Protein AF-A0A956I013-F1 (afdb_monomer)

Sequence (352 aa):
ARDSVGGVMRSTVLMLGVLAGVVLVARPAVGQPAKTTDMRPRVDPPASEPLDVPRLDGPLRMHGAKLTQDELLKSVRAAIVTGLRPVGNTSVVFAAELRGSVNAAFRPRQKLKPLGYRAEIAAYRIARLLELDNVPPVVSRMVPVAAVREKIIPEFQAAAEEYVRALIPERVGEQDMVPVAAIYWIPDMRDPGLDASRRVERWTRHLQQSGRVRESELSWHRDIANVLVFDYLIGNPDRWSGSNLQGSHDGMRLYIRDHDLGFPEQDRVDRTRVLLETLMRTQKFSRRTVARLRDMTRASVAAEVAKDPRSREEAILSPAQLDGVMARRDTILSYVDSLVDEYGAERVLVFE

pLDDT: mean 85.51, std 22.19, range [24.33, 98.75]

Nearest PDB structures (foldseek):
  4kqa-assembly1_A  TM=6.885E-01  e=2.416E-12  Caenorhabditis elegans
  4kqa-assembly4_D  TM=6.599E-01  e=1.547E-12  Caenorhabditis elegans
  5wrs-assembly1_A  TM=7.106E-01  e=2.607E-11  Homo sapiens
  5wrr-assembly1_B  TM=6.780E-01  e=2.607E-11  Homo sapiens
  5xoo-assembly1_A  TM=7.047E-01  e=6.217E-10  Hydra vulgaris

Radius of gyration: 23.75 Å; Cα contacts (8 Å, |Δi|>4): 523; chains: 1; bounding box: 53×64×90 Å

Secondary structure (DSSP, 8-state):
---------------PPPP----PPP-PPPPPPP--------PPPP-PPP---PPPSS--B-TT-SSBHHHHHHHHHHSPEEEEEE--SSS--EEEEESSS--EEEEE-BSSSTTHHHHHHHHHHHHHHTT-SSS--EEEEEEEHHHHHHHB-GGGGGGHHHHHHHB--EEETTEEEEEEEEEE--TT-B---TTSHHHHHHHHHHHSTTS---GGGHHHHHHHHHHHHHHHHHT---TTSTT-EEE-TTSS-EEE---TT---SS--HHHHHHHHHHHTT----BHHHHHHHHH--HHHHHHHHTTSGGGGTS-SS-HHHHHHHHHHHHHHHHHHHHHHHHH-HHHH--B-

Foldseek 3Di:
DDDDDDDDDDDDDDDDDDDDDDDDDDDDDDDDDDDDPPPDPDDDPPQDDFLPDDDDPDAQAAPPDPDGLVVLQVQLADFDFQAWEADDDPAGWTFTDTPDDWTWIKHWCFDVQNLLQLQLLLLQLVCVLLSNNQEFRKFKYKAFLVCQQVRYDPVCNVCSVVSSVGHDFDDDPNTTIIIIITTTDDPQWDQPVCLPPVNLVVLLQCQDLNHPDDPQCQQVSQQLLVLLLSCLLQLPQDCSDDSQWIADNVRRHIHRGRRSRTQDLDDDPVSNVSSVVSNNSGQAYASSSLSSLSVDDLVSSQVSSCVHPCCVPDNSHDPSSSVSSNVSSSVSNVSNVVSCVVPNPCSRNVHD

Structure (mmCIF, N/CA/C/O backbone):
data_AF-A0A956I013-F1
#
_entry.id   AF-A0A956I013-F1
#
loop_
_atom_site.group_PDB
_atom_site.id
_atom_site.type_symbol
_atom_site.label_atom_id
_atom_site.label_alt_id
_atom_site.label_comp_id
_atom_site.label_asym_id
_atom_site.label_entity_id
_atom_site.label_seq_id
_atom_site.pdbx_PDB_ins_code
_atom_site.Cartn_x
_atom_site.Cartn_y
_atom_site.Cartn_z
_atom_site.occupancy
_atom_site.B_iso_or_equiv
_atom_site.auth_seq_id
_atom_site.auth_comp_id
_atom_site.auth_asym_id
_atom_site.auth_atom_id
_atom_site.pdbx_PDB_model_num
ATOM 1 N N . ALA A 1 1 ? -2.505 28.902 -58.300 1.00 37.22 1 ALA A N 1
ATOM 2 C CA . ALA A 1 1 ? -1.425 29.672 -57.657 1.00 37.22 1 ALA A CA 1
ATOM 3 C C . ALA A 1 1 ? -1.992 30.353 -56.419 1.00 37.22 1 ALA A C 1
ATOM 5 O O . ALA A 1 1 ? -2.982 31.057 -56.570 1.00 37.22 1 ALA A O 1
ATOM 6 N N . ARG A 1 2 ? -1.337 30.130 -55.267 1.00 34.50 2 ARG A N 1
ATOM 7 C CA . ARG A 1 2 ? -1.514 30.751 -53.936 1.00 34.50 2 ARG A CA 1
ATOM 8 C C . ARG A 1 2 ? -2.771 30.319 -53.167 1.00 34.50 2 ARG A C 1
ATOM 10 O O . ARG A 1 2 ? -3.872 30.709 -53.523 1.00 34.50 2 ARG A O 1
ATOM 17 N N . ASP A 1 3 ? -2.684 29.326 -52.283 1.00 32.91 3 ASP A N 1
ATOM 18 C CA . ASP A 1 3 ? -2.010 29.243 -50.961 1.00 32.91 3 ASP A CA 1
ATOM 19 C C . ASP A 1 3 ? -2.864 29.834 -49.831 1.00 32.91 3 ASP A C 1
ATOM 21 O O . ASP A 1 3 ? -2.898 31.043 -49.617 1.00 32.91 3 ASP A O 1
ATOM 25 N N . SER A 1 4 ? -3.504 28.945 -49.067 1.00 29.17 4 SER A N 1
ATOM 26 C CA . SER A 1 4 ? -4.040 29.208 -47.731 1.00 29.17 4 SER A CA 1
ATOM 27 C C . SER A 1 4 ? -3.357 28.266 -46.734 1.00 29.17 4 SER A C 1
ATOM 29 O O . SER A 1 4 ? -3.682 27.088 -46.605 1.00 29.17 4 SER A O 1
ATOM 31 N N . VAL A 1 5 ? -2.355 28.800 -46.036 1.00 34.06 5 VAL A N 1
ATOM 32 C CA . VAL A 1 5 ? -1.658 28.137 -44.929 1.00 34.06 5 VAL A CA 1
ATOM 33 C C . VAL A 1 5 ? -2.444 28.407 -43.646 1.00 34.06 5 VAL A C 1
ATOM 35 O O . VAL A 1 5 ? -2.450 29.525 -43.137 1.00 34.06 5 VAL A O 1
ATOM 38 N N . GLY A 1 6 ? -3.120 27.381 -43.127 1.00 28.64 6 GLY A N 1
ATOM 39 C CA . GLY A 1 6 ? -3.727 27.381 -41.797 1.00 28.64 6 GLY A CA 1
ATOM 40 C C . GLY A 1 6 ? -2.734 26.866 -40.757 1.00 28.64 6 GLY A C 1
ATOM 41 O O . GLY A 1 6 ? -2.564 25.660 -40.604 1.00 28.64 6 GLY A O 1
ATOM 42 N N . GLY A 1 7 ? -2.063 27.779 -40.053 1.00 26.66 7 GLY A N 1
ATOM 43 C CA . GLY A 1 7 ? -1.232 27.462 -38.892 1.00 26.66 7 GLY A CA 1
ATOM 44 C C . GLY A 1 7 ? -2.075 27.396 -37.619 1.00 26.66 7 GLY A C 1
ATOM 45 O O . GLY A 1 7 ? -2.636 28.403 -37.196 1.00 26.66 7 GLY A O 1
ATOM 46 N N . VAL A 1 8 ? -2.150 26.219 -36.994 1.00 32.66 8 VAL A N 1
ATOM 47 C CA . VAL A 1 8 ? -2.740 26.038 -35.659 1.00 32.66 8 VAL A CA 1
ATOM 48 C C . VAL A 1 8 ? -1.654 26.279 -34.610 1.00 32.66 8 VAL A C 1
ATOM 50 O O . VAL A 1 8 ? -0.679 25.536 -34.504 1.00 32.66 8 VAL A O 1
ATOM 53 N N . MET A 1 9 ? -1.833 27.361 -33.857 1.00 27.56 9 MET A N 1
ATOM 54 C CA . MET A 1 9 ? -0.998 27.793 -32.739 1.00 27.56 9 MET A CA 1
ATOM 55 C C . MET A 1 9 ? -1.134 26.813 -31.560 1.00 27.56 9 MET A C 1
ATOM 57 O O . MET A 1 9 ? -2.234 26.547 -31.081 1.00 27.56 9 MET A O 1
ATOM 61 N N . ARG A 1 10 ? -0.001 26.295 -31.071 1.00 28.70 10 ARG A N 1
ATOM 62 C CA . ARG A 1 10 ? 0.115 25.611 -29.776 1.00 28.70 10 ARG A CA 1
ATOM 63 C C . ARG A 1 10 ? 0.165 26.668 -28.668 1.00 28.70 10 ARG A C 1
ATOM 65 O O . ARG A 1 10 ? 1.109 27.452 -28.626 1.00 28.70 10 ARG A O 1
ATOM 72 N N . SER A 1 11 ? -0.817 26.681 -27.767 1.00 26.95 11 SER A N 1
ATOM 73 C CA . SER A 1 11 ? -0.772 27.497 -26.548 1.00 26.95 11 SER A CA 1
ATOM 74 C C . SER A 1 11 ? 0.019 26.786 -25.453 1.00 26.95 11 SER A C 1
ATOM 76 O O . SER A 1 11 ? -0.464 25.857 -24.813 1.00 26.95 11 SER A O 1
ATOM 78 N N . THR A 1 12 ? 1.239 27.265 -25.234 1.00 26.84 12 THR A N 1
ATOM 79 C CA . THR A 1 12 ? 2.044 27.032 -24.032 1.00 26.84 12 THR A CA 1
ATOM 80 C C . THR A 1 12 ? 1.643 28.082 -22.995 1.00 26.84 12 THR A C 1
ATOM 82 O O . THR A 1 12 ? 1.860 29.271 -23.220 1.00 26.84 12 THR A O 1
ATOM 85 N N . VAL A 1 13 ? 1.050 27.678 -21.870 1.00 26.61 13 VAL A N 1
ATOM 86 C CA . VAL A 1 13 ? 0.795 28.581 -20.735 1.00 26.61 13 VAL A CA 1
ATOM 87 C C . VAL A 1 13 ? 1.991 28.508 -19.789 1.00 26.61 13 VAL A C 1
ATOM 89 O O . VAL A 1 13 ? 2.194 27.516 -19.094 1.00 26.61 13 VAL A O 1
ATOM 92 N N . LEU A 1 14 ? 2.794 29.571 -19.801 1.00 25.67 14 LEU A N 1
ATOM 93 C CA . LEU A 1 14 ? 3.866 29.851 -18.849 1.00 25.67 14 LEU A CA 1
ATOM 94 C C . LEU A 1 14 ? 3.265 30.726 -17.734 1.00 25.67 14 LEU A C 1
ATOM 96 O O . LEU A 1 14 ? 2.855 31.853 -18.006 1.00 25.67 14 LEU A O 1
ATOM 100 N N . MET A 1 15 ? 3.184 30.238 -16.494 1.00 25.11 15 MET A N 1
ATOM 101 C CA . MET A 1 15 ? 2.833 31.086 -15.346 1.00 25.11 15 MET A CA 1
ATOM 102 C C . MET A 1 15 ? 4.110 31.661 -14.722 1.00 25.11 15 MET A C 1
ATOM 104 O O . MET A 1 15 ? 4.897 30.936 -14.117 1.00 25.11 15 MET A O 1
ATOM 108 N N . LEU A 1 16 ? 4.304 32.974 -14.885 1.00 26.53 16 LEU A N 1
ATOM 109 C CA . LEU A 1 16 ? 5.273 33.780 -14.141 1.00 26.53 16 LEU A CA 1
ATOM 110 C C . LEU A 1 16 ? 4.784 33.982 -12.697 1.00 26.53 16 LEU A C 1
ATOM 112 O O . LEU A 1 16 ? 3.688 34.493 -12.478 1.00 26.53 16 LEU A O 1
ATOM 116 N N . GLY A 1 17 ? 5.628 33.640 -11.722 1.00 25.06 17 GLY A N 1
ATOM 117 C CA . GLY A 1 17 ? 5.461 34.022 -10.320 1.00 25.06 17 GLY A CA 1
ATOM 118 C C . GLY A 1 17 ? 6.057 35.405 -10.050 1.00 25.06 17 GLY A C 1
ATOM 119 O O . GLY A 1 17 ? 7.227 35.650 -10.340 1.00 25.06 17 GLY A O 1
ATOM 120 N N . VAL A 1 18 ? 5.248 36.301 -9.482 1.00 28.28 18 VAL A N 1
ATOM 121 C CA . VAL A 1 18 ? 5.657 37.622 -8.986 1.00 28.28 18 VAL A CA 1
ATOM 122 C C . VAL A 1 18 ? 6.169 37.484 -7.549 1.00 28.28 18 VAL A C 1
ATOM 124 O O . VAL A 1 18 ? 5.453 37.024 -6.663 1.00 28.28 18 VAL A O 1
ATOM 127 N N . LEU A 1 19 ? 7.419 37.899 -7.335 1.00 26.11 19 LEU A N 1
ATOM 128 C CA . LEU A 1 19 ? 8.054 38.110 -6.034 1.00 26.11 19 LEU A CA 1
ATOM 129 C C . LEU A 1 19 ? 7.573 39.441 -5.437 1.00 26.11 19 LEU A C 1
ATOM 131 O O . LEU A 1 19 ? 7.805 40.495 -6.024 1.00 26.11 19 LEU A O 1
ATOM 135 N N . ALA A 1 20 ? 6.976 39.402 -4.246 1.00 28.12 20 ALA A N 1
ATOM 136 C CA . ALA A 1 20 ? 6.798 40.575 -3.393 1.00 28.12 20 ALA A CA 1
ATOM 137 C C . ALA A 1 20 ? 7.447 40.292 -2.033 1.00 28.12 20 ALA A C 1
ATOM 139 O O . ALA A 1 20 ? 7.046 39.381 -1.309 1.00 28.12 20 ALA A O 1
ATOM 140 N N . GLY A 1 21 ? 8.507 41.045 -1.741 1.00 24.33 21 GLY A N 1
ATOM 141 C CA . GLY A 1 21 ? 9.284 40.946 -0.515 1.00 24.33 21 GLY A CA 1
ATOM 142 C C . GLY A 1 21 ? 8.569 41.574 0.677 1.00 24.33 21 GLY A C 1
ATOM 143 O O . GLY A 1 21 ? 7.990 42.653 0.577 1.00 24.33 21 GLY A O 1
ATOM 144 N N . VAL A 1 22 ? 8.678 40.911 1.826 1.00 27.52 22 VAL A N 1
ATOM 145 C CA . VAL A 1 22 ? 8.409 41.497 3.138 1.00 27.52 22 VAL A CA 1
ATOM 146 C C . VAL A 1 22 ? 9.720 41.470 3.912 1.00 27.52 22 VAL A C 1
ATOM 148 O O . VAL A 1 22 ? 10.271 40.410 4.205 1.00 27.52 22 VAL A O 1
ATOM 151 N N . VAL A 1 23 ? 10.235 42.662 4.202 1.00 27.44 23 VAL A N 1
ATOM 152 C CA . VAL A 1 23 ? 11.381 42.896 5.082 1.00 27.44 23 VAL A CA 1
ATOM 153 C C . VAL A 1 23 ? 10.913 42.665 6.518 1.00 27.44 23 VAL A C 1
ATOM 155 O O . VAL A 1 23 ? 10.089 43.426 7.022 1.00 27.44 23 VAL A O 1
ATOM 158 N N . LEU A 1 24 ? 11.428 41.625 7.182 1.00 28.64 24 LEU A N 1
ATOM 159 C CA . LEU A 1 24 ? 11.241 41.431 8.620 1.00 28.64 24 LEU A CA 1
ATOM 160 C C . LEU A 1 24 ? 12.506 41.877 9.363 1.00 28.64 24 LEU A C 1
ATOM 162 O O . LEU A 1 24 ? 13.595 41.345 9.156 1.00 28.64 24 LEU A O 1
ATOM 166 N N . VAL A 1 25 ? 12.339 42.881 10.221 1.00 29.23 25 VAL A N 1
ATOM 167 C CA . VAL A 1 25 ? 13.377 43.466 11.074 1.00 29.23 25 VAL A CA 1
ATOM 168 C C . VAL A 1 25 ? 13.782 42.468 12.164 1.00 29.23 25 VAL A C 1
ATOM 170 O O . VAL A 1 25 ? 12.940 41.978 12.916 1.00 29.23 25 VAL A O 1
ATOM 173 N N . ALA A 1 26 ? 15.082 42.186 12.257 1.00 28.53 26 ALA A N 1
ATOM 174 C CA . ALA A 1 26 ? 15.676 41.330 13.278 1.00 28.53 26 ALA A CA 1
ATOM 175 C C . ALA A 1 26 ? 15.623 41.985 14.672 1.00 28.53 26 ALA A C 1
ATOM 177 O O . ALA A 1 26 ? 15.988 43.149 14.840 1.00 28.53 26 ALA A O 1
ATOM 178 N N . ARG A 1 27 ? 15.215 41.215 15.687 1.00 29.55 27 ARG A N 1
ATOM 179 C CA . ARG A 1 27 ? 15.388 41.542 17.114 1.00 29.55 27 ARG A CA 1
ATOM 180 C C . ARG A 1 27 ? 16.482 40.649 17.717 1.00 29.55 27 ARG A C 1
ATOM 182 O O . ARG A 1 27 ? 16.568 39.485 17.327 1.00 29.55 27 ARG A O 1
ATOM 189 N N . PRO A 1 28 ? 17.313 41.161 18.643 1.00 29.47 28 PRO A N 1
ATOM 190 C CA . PRO A 1 28 ? 18.462 40.428 19.159 1.00 29.47 28 PRO A CA 1
ATOM 191 C C . PRO A 1 28 ? 18.059 39.323 20.143 1.00 29.47 28 PRO A C 1
ATOM 193 O O . PRO A 1 28 ? 17.055 39.415 20.851 1.00 29.47 28 PRO A O 1
ATOM 196 N N . ALA A 1 29 ? 18.883 38.276 20.157 1.00 31.05 29 ALA A N 1
ATOM 197 C CA . ALA A 1 29 ? 18.727 37.056 20.930 1.00 31.05 29 ALA A CA 1
ATOM 198 C C . ALA A 1 29 ? 18.871 37.294 22.443 1.00 31.05 29 ALA A C 1
ATOM 200 O O . ALA A 1 29 ? 19.884 37.812 22.909 1.00 31.05 29 ALA A O 1
ATOM 201 N N . VAL A 1 30 ? 17.876 36.839 23.206 1.00 33.06 30 VAL A N 1
ATOM 202 C CA . VAL A 1 30 ? 17.967 36.635 24.657 1.00 33.06 30 VAL A CA 1
ATOM 203 C C . VAL A 1 30 ? 18.155 35.137 24.884 1.00 33.06 30 VAL A C 1
ATOM 205 O O . VAL A 1 30 ? 17.343 34.331 24.430 1.00 33.06 30 VAL A O 1
ATOM 208 N N . GLY A 1 31 ? 19.263 34.767 25.528 1.00 32.12 31 GLY A N 1
ATOM 209 C CA . GLY A 1 31 ? 19.653 33.379 25.766 1.00 32.12 31 GLY A CA 1
ATOM 210 C C . GLY A 1 31 ? 18.625 32.615 26.602 1.00 32.12 31 GLY A C 1
ATOM 211 O O . GLY A 1 31 ? 18.248 33.049 27.687 1.00 32.12 31 GLY A O 1
ATOM 212 N N . GLN A 1 32 ? 18.191 31.459 26.097 1.00 30.95 32 GLN A N 1
ATOM 213 C CA . GLN A 1 32 ? 17.449 30.472 26.879 1.00 30.95 32 GLN A CA 1
ATOM 214 C C . GLN A 1 32 ? 18.433 29.504 27.555 1.00 30.95 32 GLN A C 1
ATOM 216 O O . GLN A 1 32 ? 19.351 29.020 26.889 1.00 30.95 32 GLN A O 1
ATOM 221 N N . PRO A 1 33 ? 18.255 29.186 28.849 1.00 30.66 33 PRO A N 1
ATOM 222 C CA . PRO A 1 33 ? 19.046 28.162 29.515 1.00 30.66 33 PRO A CA 1
ATOM 223 C C . PRO A 1 33 ? 18.674 26.765 28.998 1.00 30.66 33 PRO A C 1
ATOM 225 O O . PRO A 1 33 ? 17.521 26.489 28.658 1.00 30.66 33 PRO A O 1
ATOM 228 N N . ALA A 1 34 ? 19.677 25.887 28.943 1.00 32.16 34 ALA A N 1
ATOM 229 C CA . ALA A 1 34 ? 19.564 24.509 28.485 1.00 32.16 34 ALA A CA 1
ATOM 230 C C . ALA A 1 34 ? 18.458 23.750 29.240 1.00 32.16 34 ALA A C 1
ATOM 232 O O . ALA A 1 34 ? 18.519 23.591 30.459 1.00 32.16 34 ALA A O 1
ATOM 233 N N . LYS A 1 35 ? 17.453 23.258 28.505 1.00 33.66 35 LYS A N 1
ATOM 234 C CA . LYS A 1 35 ? 16.478 22.297 29.027 1.00 33.66 35 LYS A CA 1
ATOM 235 C C . LYS A 1 35 ? 17.150 20.934 29.128 1.00 33.66 35 LYS A C 1
ATOM 237 O O . LYS A 1 35 ? 17.430 20.297 28.117 1.00 33.66 35 LYS A O 1
ATOM 242 N N . THR A 1 36 ? 17.386 20.497 30.355 1.00 29.50 36 THR A N 1
ATOM 243 C CA . THR A 1 36 ? 17.631 19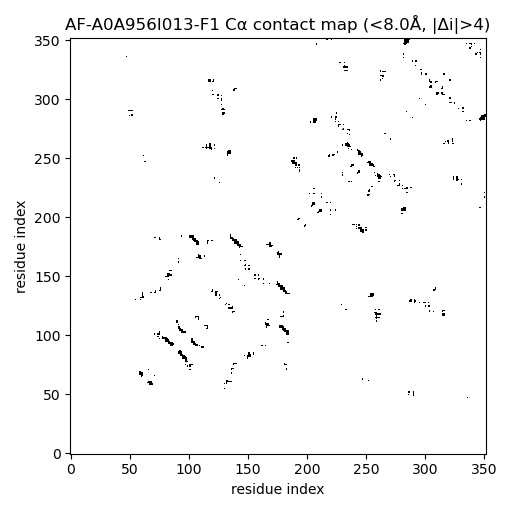.101 30.701 1.00 29.50 36 THR A CA 1
ATOM 244 C C . THR A 1 36 ? 16.446 18.258 30.228 1.00 29.50 36 THR A C 1
ATOM 246 O O . THR A 1 36 ? 15.314 18.426 30.679 1.00 29.50 36 THR A O 1
ATOM 249 N N . THR A 1 37 ? 16.689 17.372 29.267 1.00 36.03 37 THR A N 1
ATOM 250 C CA . THR A 1 37 ? 15.751 16.323 28.862 1.00 36.03 37 THR A CA 1
ATOM 251 C C . THR A 1 37 ? 15.611 15.319 30.003 1.00 36.03 37 THR A C 1
ATOM 253 O O . THR A 1 37 ? 16.502 14.503 30.227 1.00 36.03 37 THR A O 1
ATOM 256 N N . ASP A 1 38 ? 14.500 15.412 30.733 1.00 32.69 38 ASP A N 1
ATOM 257 C CA . ASP A 1 38 ? 14.034 14.413 31.698 1.00 32.69 38 ASP A CA 1
ATOM 258 C C . ASP A 1 38 ? 13.735 13.104 30.940 1.00 32.69 38 ASP A C 1
ATOM 260 O O . ASP A 1 38 ? 12.690 12.956 30.303 1.00 32.69 38 ASP A O 1
ATOM 264 N N . MET A 1 39 ? 14.699 12.176 30.932 1.00 34.53 39 MET A N 1
ATOM 265 C CA . MET A 1 39 ? 14.512 10.806 30.449 1.00 34.53 39 MET A CA 1
ATOM 266 C C . MET A 1 39 ? 13.721 10.016 31.490 1.00 34.53 39 MET A C 1
ATOM 268 O O . MET A 1 39 ? 14.277 9.203 32.232 1.00 34.53 39 MET A O 1
ATOM 272 N N . ARG A 1 40 ? 12.408 10.228 31.547 1.00 34.81 40 ARG A N 1
ATOM 273 C CA . ARG A 1 40 ? 11.545 9.257 32.218 1.00 34.81 40 ARG A CA 1
ATOM 274 C C . ARG A 1 40 ? 11.487 7.985 31.367 1.00 34.81 40 ARG A C 1
ATOM 276 O O . ARG A 1 40 ? 11.323 8.092 30.149 1.00 34.81 40 ARG A O 1
ATOM 283 N N . PRO A 1 41 ? 11.623 6.792 31.968 1.00 34.06 41 PRO A N 1
ATOM 284 C CA . PRO A 1 41 ? 11.433 5.542 31.248 1.00 34.06 41 PRO A CA 1
ATOM 285 C C . PRO A 1 41 ? 10.030 5.518 30.634 1.00 34.06 41 PRO A C 1
ATOM 287 O O . PRO A 1 41 ? 9.044 5.874 31.283 1.00 34.06 41 PRO A O 1
ATOM 290 N N . ARG A 1 42 ? 9.961 5.134 29.357 1.00 40.00 42 ARG A N 1
ATOM 291 C CA . ARG A 1 42 ? 8.714 4.944 28.616 1.00 40.00 42 ARG A CA 1
ATOM 292 C C . ARG A 1 42 ? 7.958 3.802 29.297 1.00 40.00 42 ARG A C 1
ATOM 294 O O . ARG A 1 42 ? 8.401 2.662 29.242 1.00 40.00 42 ARG A O 1
ATOM 301 N N . VAL A 1 43 ? 6.888 4.135 30.013 1.00 37.50 43 VAL A N 1
ATOM 302 C CA . VAL A 1 43 ? 5.981 3.147 30.603 1.00 37.50 43 VAL A CA 1
ATOM 303 C C . VAL A 1 43 ? 5.169 2.572 29.453 1.00 37.50 43 VAL A C 1
ATOM 305 O O . VAL A 1 43 ? 4.497 3.327 28.747 1.00 37.50 43 VAL A O 1
ATOM 308 N N . ASP A 1 44 ? 5.279 1.264 29.232 1.00 38.78 44 ASP A N 1
ATOM 309 C CA . ASP A 1 44 ? 4.412 0.571 28.287 1.00 38.78 44 ASP A CA 1
ATOM 310 C C . ASP A 1 44 ? 2.954 0.791 28.722 1.00 38.78 44 ASP A C 1
ATOM 312 O O . ASP A 1 44 ? 2.647 0.645 29.911 1.00 38.78 44 ASP A O 1
ATOM 316 N N . PRO A 1 45 ? 2.053 1.198 27.810 1.00 44.81 45 PRO A N 1
ATOM 317 C CA . PRO A 1 45 ? 0.649 1.355 28.158 1.00 44.81 45 PRO A CA 1
ATOM 318 C C . PRO A 1 45 ? 0.102 0.028 28.711 1.00 44.81 45 PRO A C 1
ATOM 320 O O . PRO A 1 45 ? 0.533 -1.042 28.265 1.00 44.81 45 PRO A O 1
ATOM 323 N N . PRO A 1 46 ? -0.822 0.071 29.691 1.00 40.12 46 PRO A N 1
ATOM 324 C CA . PRO A 1 46 ? -1.435 -1.138 30.221 1.00 40.12 46 PRO A CA 1
ATOM 325 C C . PRO A 1 46 ? -2.049 -1.935 29.069 1.00 40.12 46 PRO A C 1
ATOM 327 O O . PRO A 1 46 ? -2.717 -1.372 28.203 1.00 40.12 46 PRO A O 1
ATOM 330 N N . ALA A 1 47 ? -1.783 -3.241 29.040 1.00 46.84 47 ALA A N 1
ATOM 331 C CA . ALA A 1 47 ? -2.308 -4.123 28.011 1.00 46.84 47 ALA A CA 1
ATOM 332 C C . ALA A 1 47 ? -3.841 -4.106 28.071 1.00 46.84 47 ALA A C 1
ATOM 334 O O . ALA A 1 47 ? -4.432 -4.600 29.032 1.00 46.84 47 ALA A O 1
ATOM 335 N N . SER A 1 48 ? -4.480 -3.521 27.058 1.00 57.31 48 SER A N 1
ATOM 336 C CA . SER A 1 48 ? -5.917 -3.658 26.850 1.00 57.31 48 SER A CA 1
ATOM 337 C C . SER A 1 48 ? -6.262 -5.139 26.644 1.00 57.31 48 SER A C 1
ATOM 339 O O . SER A 1 48 ? -5.459 -5.893 26.085 1.00 57.31 48 SER A O 1
ATOM 341 N N . GLU A 1 49 ? -7.432 -5.574 27.132 1.00 57.12 49 GLU A N 1
ATOM 342 C CA . GLU A 1 49 ? -7.841 -6.985 27.069 1.00 57.12 49 GLU A CA 1
ATOM 343 C C . GLU A 1 49 ? -7.681 -7.552 25.643 1.00 57.12 49 GLU A C 1
ATOM 345 O O . GLU A 1 49 ? -7.992 -6.853 24.667 1.00 57.12 49 GLU A O 1
ATOM 350 N N . PRO A 1 50 ? -7.189 -8.797 25.483 1.00 61.47 50 PRO A N 1
ATOM 351 C CA . PRO A 1 50 ? -7.041 -9.407 24.168 1.00 61.47 50 PRO A CA 1
ATOM 352 C C . PRO A 1 50 ? -8.386 -9.434 23.440 1.00 61.47 50 PRO A C 1
ATOM 354 O O . PRO A 1 50 ? -9.377 -9.933 23.969 1.00 61.47 50 PRO A O 1
ATOM 357 N N . LEU A 1 51 ? -8.425 -8.919 22.210 1.00 73.31 51 LEU A N 1
ATOM 358 C CA . LEU A 1 51 ? -9.585 -9.116 21.346 1.00 73.31 51 LEU A CA 1
ATOM 359 C C . LEU A 1 51 ? -9.526 -10.550 20.821 1.00 73.31 51 LEU A C 1
ATOM 361 O O . LEU A 1 51 ? -8.639 -10.872 20.029 1.00 73.31 51 LEU A O 1
ATOM 365 N N . ASP A 1 52 ? -10.463 -11.394 21.249 1.00 75.06 52 ASP A N 1
ATOM 366 C CA . ASP A 1 52 ? -10.602 -12.765 20.750 1.00 75.06 52 ASP A CA 1
ATOM 367 C C . ASP A 1 52 ? -11.191 -12.758 19.329 1.00 75.06 52 ASP A C 1
ATOM 369 O O . ASP A 1 52 ? -12.376 -12.996 19.103 1.00 75.06 52 ASP A O 1
ATOM 373 N N . VAL A 1 53 ? -10.360 -12.372 18.356 1.00 78.00 53 VAL A N 1
ATOM 374 C CA . VAL A 1 53 ? -10.691 -12.411 16.929 1.00 78.00 53 VAL A CA 1
ATOM 375 C C . VAL A 1 53 ? -9.844 -13.493 16.267 1.00 78.00 53 VAL A C 1
ATOM 377 O O . VAL A 1 53 ? -8.627 -13.303 16.112 1.00 78.00 53 VAL A O 1
ATOM 380 N N . PRO A 1 54 ? -10.461 -14.600 15.815 1.00 74.19 54 PRO A N 1
ATOM 381 C CA . PRO A 1 54 ? -9.755 -15.644 15.093 1.00 74.19 54 PRO A CA 1
ATOM 382 C C . PRO A 1 54 ? -9.009 -15.076 13.884 1.00 74.19 54 PRO A C 1
ATOM 384 O O . PRO A 1 54 ? -9.505 -14.189 13.174 1.00 74.19 54 PRO A O 1
ATOM 387 N N . ARG A 1 55 ? -7.804 -15.600 13.645 1.00 78.31 55 ARG A N 1
ATOM 388 C CA . ARG A 1 55 ? -7.116 -15.396 12.366 1.00 78.31 55 ARG A CA 1
ATOM 389 C C . ARG A 1 55 ? -7.962 -15.982 11.248 1.00 78.31 55 ARG A C 1
ATOM 391 O O . ARG A 1 55 ? -8.722 -16.921 11.469 1.00 78.31 55 ARG A O 1
ATOM 398 N N . LEU A 1 56 ? -7.838 -15.417 10.052 1.00 77.62 56 LEU A N 1
ATOM 399 C CA . LEU A 1 56 ? -8.496 -16.008 8.894 1.00 77.62 56 LEU A CA 1
ATOM 400 C C . LEU A 1 56 ? -7.918 -17.406 8.643 1.00 77.62 56 LEU A C 1
ATOM 402 O O . LEU A 1 56 ? -6.713 -17.561 8.438 1.00 77.62 56 LEU A O 1
ATOM 406 N N . ASP A 1 57 ? -8.790 -18.412 8.649 1.00 68.38 57 ASP A N 1
ATOM 407 C CA . ASP A 1 57 ? -8.413 -19.776 8.307 1.00 68.38 57 ASP A CA 1
ATOM 408 C C . ASP A 1 57 ? -8.159 -19.889 6.797 1.00 68.38 57 ASP A C 1
ATOM 410 O O . ASP A 1 57 ? -8.998 -19.538 5.963 1.00 68.38 57 ASP A O 1
ATOM 414 N N . GLY A 1 58 ? -6.988 -20.413 6.437 1.00 78.25 58 GLY A N 1
ATOM 415 C CA . GLY A 1 58 ? -6.603 -20.657 5.048 1.00 78.25 58 GLY A CA 1
ATOM 416 C C . GLY A 1 58 ? -5.906 -19.479 4.348 1.00 78.25 58 GLY A C 1
ATOM 417 O O . GLY A 1 58 ? -5.547 -18.474 4.961 1.00 78.25 58 GLY A O 1
ATOM 418 N N . PRO A 1 59 ? -5.613 -19.622 3.044 1.00 86.81 59 PRO A N 1
ATOM 419 C CA . PRO A 1 59 ? -4.831 -18.636 2.309 1.00 86.81 59 PRO A CA 1
ATOM 420 C C . PRO A 1 59 ? -5.638 -17.362 2.030 1.00 86.81 59 PRO A C 1
ATOM 422 O O . PRO A 1 59 ? -6.735 -17.414 1.470 1.00 86.81 59 PRO A O 1
ATOM 425 N N . LEU A 1 60 ? -5.049 -16.205 2.347 1.00 91.19 60 LEU A N 1
ATOM 426 C CA . LEU A 1 60 ? -5.653 -14.896 2.100 1.00 91.19 60 LEU A CA 1
ATOM 427 C C . LEU A 1 60 ? -5.889 -14.683 0.598 1.00 91.19 60 LEU A C 1
ATOM 429 O O . LEU A 1 60 ? -5.001 -14.901 -0.233 1.00 91.19 60 LEU A O 1
ATOM 433 N N . ARG A 1 61 ? -7.096 -14.244 0.240 1.00 93.75 61 ARG A N 1
ATOM 434 C CA . ARG A 1 61 ? -7.503 -13.942 -1.138 1.00 93.75 61 ARG A CA 1
ATOM 435 C C . ARG A 1 61 ? -7.625 -12.440 -1.323 1.00 93.75 61 ARG A C 1
ATOM 437 O O . ARG A 1 61 ? -8.038 -11.740 -0.410 1.00 93.75 61 ARG A O 1
ATOM 444 N N . MET A 1 62 ? -7.265 -11.956 -2.507 1.00 93.06 62 MET A N 1
ATOM 445 C CA . MET A 1 62 ? -7.526 -10.567 -2.878 1.00 93.06 62 MET A CA 1
ATOM 446 C C . MET A 1 62 ? -9.003 -10.419 -3.254 1.00 93.06 62 MET A C 1
ATOM 448 O O . MET A 1 62 ? -9.526 -11.226 -4.027 1.00 93.06 62 MET A O 1
ATOM 452 N N . HIS A 1 63 ? -9.672 -9.383 -2.755 1.00 91.44 63 HIS A N 1
ATOM 453 C CA . HIS A 1 63 ? -11.060 -9.113 -3.097 1.00 91.44 63 HIS A CA 1
ATOM 454 C C . HIS A 1 63 ? -11.236 -8.924 -4.615 1.00 91.44 63 HIS A C 1
ATOM 456 O O . HIS A 1 63 ? -10.520 -8.150 -5.255 1.00 91.44 63 HIS A O 1
ATOM 462 N N . GLY A 1 64 ? -12.206 -9.637 -5.191 1.00 88.94 64 GLY A N 1
ATOM 463 C CA . GLY A 1 64 ? -12.469 -9.652 -6.633 1.00 88.94 64 GLY A CA 1
ATOM 464 C C . GLY A 1 64 ? -11.534 -10.562 -7.443 1.00 88.94 64 GLY A C 1
ATOM 465 O O . GLY A 1 64 ? -11.746 -10.734 -8.641 1.00 88.94 64 GLY A O 1
ATOM 466 N N . ALA A 1 65 ? -10.526 -11.189 -6.823 1.00 91.19 65 ALA A N 1
ATOM 467 C CA . ALA A 1 65 ? -9.637 -12.130 -7.498 1.00 91.19 65 ALA A CA 1
ATOM 468 C C . ALA A 1 65 ? -10.059 -13.591 -7.274 1.00 91.19 65 ALA A C 1
ATOM 470 O O . ALA A 1 65 ? -10.463 -13.996 -6.185 1.00 91.19 65 ALA A O 1
ATOM 471 N N . LYS A 1 66 ? -9.883 -14.425 -8.307 1.00 91.00 66 LYS A N 1
ATOM 472 C CA . LYS A 1 66 ? -10.076 -15.887 -8.214 1.00 91.00 66 LYS A CA 1
ATOM 473 C C . LYS A 1 66 ? -8.908 -16.610 -7.541 1.00 91.00 66 LYS A C 1
ATOM 475 O O . LYS A 1 66 ? -9.059 -17.752 -7.115 1.00 91.00 66 LYS A O 1
ATOM 480 N N . LEU A 1 67 ? -7.752 -15.961 -7.464 1.00 93.44 67 LEU A N 1
ATOM 481 C CA . LEU A 1 67 ? -6.508 -16.513 -6.939 1.00 93.44 67 LEU A CA 1
ATOM 482 C C . LEU A 1 67 ? -6.250 -16.007 -5.517 1.00 93.44 67 LEU A C 1
ATOM 484 O O . LEU A 1 67 ? -6.667 -14.909 -5.139 1.00 93.44 67 LEU A O 1
ATOM 488 N N . THR A 1 68 ? -5.552 -16.815 -4.732 1.00 96.06 68 THR A N 1
ATOM 489 C CA . THR A 1 68 ? -4.977 -16.396 -3.450 1.00 96.06 68 THR A CA 1
ATOM 490 C C . THR A 1 68 ? -3.892 -15.347 -3.675 1.00 96.06 68 THR A C 1
ATOM 492 O O . THR A 1 68 ? -3.308 -15.252 -4.758 1.00 96.06 68 THR A O 1
ATOM 495 N N . GLN A 1 69 ? -3.581 -14.560 -2.646 1.00 96.69 69 GLN A N 1
ATOM 496 C CA . GLN A 1 69 ? -2.500 -13.585 -2.738 1.00 96.69 69 GLN A CA 1
ATOM 497 C C . GLN A 1 69 ? -1.163 -14.263 -3.080 1.00 96.69 69 GLN A C 1
ATOM 499 O O . GLN A 1 69 ? -0.415 -13.734 -3.893 1.00 96.69 69 GLN A O 1
ATOM 504 N N . ASP A 1 70 ? -0.884 -15.462 -2.559 1.00 96.44 70 ASP A N 1
ATOM 505 C CA . ASP A 1 70 ? 0.361 -16.191 -2.852 1.00 96.44 70 ASP A CA 1
ATOM 506 C C . ASP A 1 70 ? 0.459 -16.664 -4.308 1.00 96.44 70 ASP A C 1
ATOM 508 O O . ASP A 1 70 ? 1.516 -16.544 -4.936 1.00 96.44 70 ASP A O 1
ATOM 512 N N . GLU A 1 71 ? -0.646 -17.139 -4.882 1.00 96.81 71 GLU A N 1
ATOM 513 C CA . GLU A 1 71 ? -0.719 -17.474 -6.309 1.00 96.81 71 GLU A CA 1
ATOM 514 C C . GLU A 1 71 ? -0.539 -16.232 -7.192 1.00 96.81 71 GLU A C 1
ATOM 516 O O . GLU A 1 71 ? 0.139 -16.295 -8.225 1.00 96.81 71 GLU A O 1
ATOM 521 N N . LEU A 1 72 ? -1.091 -15.088 -6.771 1.00 97.44 72 LEU A N 1
ATOM 522 C CA . LEU A 1 72 ? -0.895 -13.806 -7.449 1.00 97.44 72 LEU A CA 1
ATOM 523 C C . LEU A 1 72 ? 0.573 -13.372 -7.400 1.00 97.44 72 LEU A C 1
ATOM 525 O O . LEU A 1 72 ? 1.136 -13.079 -8.456 1.00 97.44 72 LEU A O 1
ATOM 529 N N . LEU A 1 73 ? 1.224 -13.413 -6.228 1.00 97.56 73 LEU A N 1
ATOM 530 C CA . LEU A 1 73 ? 2.652 -13.095 -6.083 1.00 97.56 73 LEU A CA 1
ATOM 531 C C . LEU A 1 73 ? 3.517 -13.978 -6.987 1.00 97.56 73 LEU A C 1
ATOM 533 O O . LEU A 1 73 ? 4.399 -13.475 -7.687 1.00 97.56 73 LEU A O 1
ATOM 537 N N . LYS A 1 74 ? 3.259 -15.293 -7.005 1.00 96.44 74 LYS A N 1
ATOM 538 C CA . LYS A 1 74 ? 3.977 -16.237 -7.873 1.00 96.44 74 LYS A CA 1
ATOM 539 C C . LYS A 1 74 ? 3.831 -15.852 -9.346 1.00 96.44 74 LYS A C 1
ATOM 541 O O . LYS A 1 74 ? 4.821 -15.848 -10.078 1.00 96.44 74 LYS A O 1
ATOM 546 N N . SER A 1 75 ? 2.616 -15.500 -9.758 1.00 96.25 75 SER A N 1
ATOM 547 C CA . SER A 1 75 ? 2.300 -15.158 -11.144 1.00 96.25 75 SER A CA 1
ATOM 548 C C . SER A 1 75 ? 2.984 -13.862 -11.586 1.00 96.25 75 SER A C 1
ATOM 550 O O . SER A 1 75 ? 3.736 -13.875 -12.560 1.00 96.25 75 SER A O 1
ATOM 552 N N . VAL A 1 76 ? 2.814 -12.758 -10.847 1.00 97.31 76 VAL A N 1
ATOM 553 C CA . VAL A 1 76 ? 3.382 -11.451 -11.241 1.00 97.31 76 VAL A CA 1
ATOM 554 C C . VAL A 1 76 ? 4.914 -11.424 -11.172 1.00 97.31 76 VAL A C 1
ATOM 556 O O . VAL A 1 76 ? 5.565 -10.708 -11.940 1.00 97.31 76 VAL A O 1
ATOM 559 N N . ARG A 1 77 ? 5.512 -12.255 -10.305 1.00 96.50 77 ARG A N 1
ATOM 560 C CA . ARG A 1 77 ? 6.968 -12.407 -10.200 1.00 96.50 77 ARG A CA 1
ATOM 561 C C . ARG A 1 77 ? 7.577 -13.124 -11.403 1.00 96.50 77 ARG A C 1
ATOM 563 O O . ARG A 1 77 ? 8.618 -12.693 -11.891 1.00 96.50 77 ARG A O 1
ATOM 570 N N . ALA A 1 78 ? 6.971 -14.228 -11.841 1.00 94.75 78 ALA A N 1
ATOM 571 C CA . ALA A 1 78 ? 7.608 -15.165 -12.770 1.00 94.75 78 ALA A CA 1
ATOM 572 C C . ALA A 1 78 ? 7.131 -15.041 -14.226 1.00 94.75 78 ALA A C 1
ATOM 574 O O . ALA A 1 78 ? 7.867 -15.414 -15.137 1.00 94.75 78 ALA A O 1
ATOM 575 N N . ALA A 1 79 ? 5.918 -14.534 -14.467 1.00 95.94 79 ALA A N 1
ATOM 576 C CA . ALA A 1 79 ? 5.338 -14.514 -15.807 1.00 95.94 79 ALA A CA 1
ATOM 577 C C . ALA A 1 79 ? 6.150 -13.653 -16.788 1.00 95.94 79 ALA A C 1
ATOM 579 O O . ALA A 1 79 ? 6.673 -12.597 -16.428 1.00 95.94 79 ALA A O 1
ATOM 580 N N . ILE A 1 80 ? 6.254 -14.090 -18.044 1.00 96.31 80 ILE A N 1
ATOM 581 C CA . ILE A 1 80 ? 7.016 -13.390 -19.091 1.00 96.31 80 ILE A CA 1
ATOM 582 C C . ILE A 1 80 ? 6.329 -12.063 -19.425 1.00 96.31 80 ILE A C 1
ATOM 584 O O . ILE A 1 80 ? 5.129 -12.051 -19.674 1.00 96.31 80 ILE A O 1
ATOM 588 N N . VAL A 1 81 ? 7.093 -10.971 -19.474 1.00 97.38 81 VAL A N 1
ATOM 589 C CA . VAL A 1 81 ? 6.590 -9.655 -19.897 1.00 97.38 81 VAL A CA 1
ATOM 590 C C . VAL A 1 81 ? 6.451 -9.638 -21.415 1.00 97.38 81 VAL A C 1
ATOM 592 O O . VAL A 1 81 ? 7.431 -9.860 -22.133 1.00 97.38 81 VAL A O 1
ATOM 595 N N . THR A 1 82 ? 5.244 -9.379 -21.905 1.00 97.19 82 THR A N 1
ATOM 596 C CA . THR A 1 82 ? 4.947 -9.292 -23.341 1.00 97.19 82 THR A CA 1
ATOM 597 C C . THR A 1 82 ? 4.812 -7.856 -23.823 1.00 97.19 82 THR A C 1
ATOM 599 O O . THR A 1 82 ? 5.143 -7.595 -24.976 1.00 97.19 82 THR A O 1
ATOM 602 N N . GLY A 1 83 ? 4.415 -6.933 -22.944 1.00 97.75 83 GLY A N 1
ATOM 603 C CA . GLY A 1 83 ? 4.263 -5.518 -23.266 1.00 97.75 83 GLY A CA 1
ATOM 604 C C . GLY A 1 83 ? 4.321 -4.626 -22.027 1.00 97.75 83 GLY A C 1
ATOM 605 O O . GLY A 1 83 ? 3.993 -5.054 -20.920 1.00 97.75 83 GLY A O 1
ATOM 606 N N . LEU A 1 84 ? 4.755 -3.384 -22.218 1.00 98.44 84 LEU A N 1
ATOM 607 C CA . LEU A 1 84 ? 4.828 -2.340 -21.202 1.00 98.44 84 LEU A CA 1
ATOM 608 C C . LEU A 1 84 ? 4.183 -1.067 -21.749 1.00 98.44 84 LEU A C 1
ATOM 610 O O . LEU A 1 84 ? 4.680 -0.449 -22.690 1.00 98.44 84 LEU A O 1
ATOM 614 N N . ARG A 1 85 ? 3.077 -0.651 -21.139 1.00 97.81 85 ARG A N 1
ATOM 615 C CA . ARG A 1 85 ? 2.430 0.630 -21.427 1.00 97.81 85 ARG A CA 1
ATOM 616 C C . ARG A 1 85 ? 2.746 1.613 -20.302 1.00 97.81 85 ARG A C 1
ATOM 618 O O . ARG A 1 85 ? 2.367 1.330 -19.167 1.00 97.81 85 ARG A O 1
ATOM 625 N N . PRO A 1 86 ? 3.406 2.749 -20.559 1.00 96.88 86 PRO A N 1
ATOM 626 C CA . PRO A 1 86 ? 3.535 3.805 -19.560 1.00 96.88 86 PRO A CA 1
ATOM 627 C C . PRO A 1 86 ? 2.152 4.314 -19.124 1.00 96.88 86 PRO A C 1
ATOM 629 O O . PRO A 1 86 ? 1.305 4.601 -19.964 1.00 96.88 86 PRO A O 1
ATOM 632 N N . VAL A 1 87 ? 1.910 4.396 -17.814 1.00 93.38 87 VAL A N 1
ATOM 633 C CA . VAL A 1 87 ? 0.625 4.847 -17.229 1.00 93.38 87 VAL A CA 1
ATOM 634 C C . VAL A 1 87 ? 0.796 5.845 -16.081 1.00 93.38 87 VAL A C 1
ATOM 636 O O . VAL A 1 87 ? -0.183 6.255 -15.464 1.00 93.38 87 VAL A O 1
ATOM 639 N N . GLY A 1 88 ? 2.034 6.204 -15.745 1.00 82.31 88 GLY A N 1
ATOM 640 C CA . GLY A 1 88 ? 2.320 7.169 -14.690 1.00 82.31 88 GLY A CA 1
ATOM 641 C C . GLY A 1 88 ? 2.334 8.605 -15.211 1.00 82.31 88 GLY A C 1
ATOM 642 O O . GLY A 1 88 ? 2.895 8.872 -16.270 1.00 82.31 88 GLY A O 1
ATOM 643 N N . ASN A 1 89 ? 1.743 9.524 -14.444 1.00 77.62 89 ASN A N 1
ATOM 644 C CA . ASN A 1 89 ? 1.726 10.956 -14.767 1.00 77.62 89 ASN A CA 1
ATOM 645 C C . ASN A 1 89 ? 2.959 11.676 -14.201 1.00 77.62 89 ASN A C 1
ATOM 647 O O . ASN A 1 89 ? 3.603 12.465 -14.884 1.00 77.62 89 ASN A O 1
ATOM 651 N N . THR A 1 90 ? 3.284 11.397 -12.936 1.00 81.62 90 THR A N 1
ATOM 652 C CA . THR A 1 90 ? 4.352 12.065 -12.172 1.00 81.62 90 THR A CA 1
ATOM 653 C C . THR A 1 90 ? 5.586 11.197 -11.976 1.00 81.62 90 THR A C 1
ATOM 655 O O . THR A 1 90 ? 6.656 11.725 -11.705 1.00 81.62 90 THR A O 1
ATOM 658 N N . SER A 1 91 ? 5.463 9.877 -12.088 1.00 90.44 91 SER A N 1
ATOM 659 C CA . SER A 1 91 ? 6.557 8.919 -11.922 1.00 90.44 91 SER A CA 1
ATOM 660 C C . SER A 1 91 ? 6.480 7.840 -12.998 1.00 90.44 91 SER A C 1
ATOM 662 O O . SER A 1 91 ? 5.438 7.630 -13.617 1.00 90.44 91 SER A O 1
ATOM 664 N N . VAL A 1 92 ? 7.586 7.137 -13.237 1.00 95.62 92 VAL A N 1
ATOM 665 C CA . VAL A 1 92 ? 7.605 6.007 -14.166 1.00 95.62 92 VAL A CA 1
ATOM 666 C C . VAL A 1 92 ? 6.813 4.856 -13.556 1.00 95.62 92 VAL A C 1
ATOM 668 O O . VAL A 1 92 ? 7.191 4.312 -12.518 1.00 95.62 92 VAL A O 1
ATOM 671 N N . VAL A 1 93 ? 5.722 4.484 -14.221 1.00 96.94 93 VAL A N 1
ATOM 672 C CA . VAL A 1 93 ? 4.891 3.318 -13.911 1.00 96.94 93 VAL A CA 1
ATOM 673 C C . VAL A 1 93 ? 4.476 2.685 -15.229 1.00 96.94 93 VAL A C 1
ATOM 675 O O . VAL A 1 93 ? 4.039 3.395 -16.137 1.00 96.94 93 VAL A O 1
ATOM 678 N N . PHE A 1 94 ? 4.573 1.363 -15.327 1.00 98.00 94 PHE A N 1
ATOM 679 C CA . PHE A 1 94 ? 4.106 0.622 -16.496 1.00 98.00 94 PHE A CA 1
ATOM 680 C C . PHE A 1 94 ? 2.919 -0.266 -16.135 1.00 98.00 94 PHE A C 1
ATOM 682 O O . PHE A 1 94 ? 2.984 -1.005 -15.157 1.00 98.00 94 PHE A O 1
ATOM 689 N N . ALA A 1 95 ? 1.865 -0.257 -16.946 1.00 97.75 95 ALA A N 1
ATOM 690 C CA . ALA A 1 95 ? 0.959 -1.391 -17.040 1.00 97.75 95 ALA A CA 1
ATOM 691 C C . ALA A 1 95 ? 1.677 -2.483 -17.845 1.00 97.75 95 ALA A C 1
ATOM 693 O O . ALA A 1 95 ? 1.970 -2.310 -19.030 1.00 97.75 95 ALA A O 1
ATOM 694 N N . ALA A 1 96 ? 2.035 -3.567 -17.164 1.00 98.06 96 ALA A N 1
ATOM 695 C CA . ALA A 1 96 ? 2.763 -4.694 -17.712 1.00 98.06 96 ALA A CA 1
ATOM 696 C C . ALA A 1 96 ? 1.791 -5.802 -18.116 1.00 98.06 96 ALA A C 1
ATOM 698 O O . ALA A 1 96 ? 1.097 -6.389 -17.279 1.00 98.06 96 ALA A O 1
ATOM 699 N N . GLU A 1 97 ? 1.790 -6.104 -19.408 1.00 97.62 97 GLU A N 1
ATOM 700 C CA . GLU A 1 97 ? 1.138 -7.283 -19.953 1.00 97.62 97 GLU A CA 1
ATOM 701 C C . GLU A 1 97 ? 2.037 -8.490 -19.708 1.00 97.62 97 GLU A C 1
ATOM 703 O O . GLU A 1 97 ? 3.223 -8.492 -20.069 1.00 97.62 97 GLU A O 1
ATOM 708 N N . LEU A 1 98 ? 1.478 -9.509 -19.061 1.00 97.12 98 LEU A N 1
ATOM 709 C CA . LEU A 1 98 ? 2.198 -10.724 -18.718 1.00 97.12 98 LEU A CA 1
ATOM 710 C C . LEU A 1 98 ? 1.583 -11.918 -19.445 1.00 97.12 98 LEU A C 1
ATOM 712 O O . LEU A 1 98 ? 0.367 -12.045 -19.572 1.00 97.12 98 LEU A O 1
ATOM 716 N N . ARG A 1 99 ? 2.428 -12.858 -19.869 1.00 96.44 99 ARG A N 1
ATOM 717 C CA . ARG A 1 99 ? 1.961 -14.150 -20.374 1.00 96.44 99 ARG A CA 1
ATOM 718 C C . ARG A 1 99 ? 1.325 -14.942 -19.230 1.00 96.44 99 ARG A C 1
ATOM 720 O O . ARG A 1 99 ? 2.040 -15.458 -18.372 1.00 96.44 99 ARG A O 1
ATOM 727 N N . GLY A 1 100 ? 0.004 -15.075 -19.251 1.00 91.44 100 GLY A N 1
ATOM 728 C CA . GLY A 1 100 ? -0.761 -15.812 -18.248 1.00 91.44 100 GLY A CA 1
ATOM 729 C C . GLY A 1 100 ? -2.145 -15.206 -18.035 1.00 91.44 100 GLY A C 1
ATOM 730 O O . GLY A 1 100 ? -2.679 -14.536 -18.911 1.00 91.44 100 GLY A O 1
ATOM 731 N N . SER A 1 101 ? -2.727 -15.460 -16.863 1.00 87.56 101 SER A N 1
ATOM 732 C CA . SER A 1 101 ? -4.088 -15.034 -16.512 1.00 87.56 101 SER A CA 1
ATOM 733 C C . SER A 1 101 ? -4.160 -13.731 -15.712 1.00 87.56 101 SER A C 1
ATOM 735 O O . SER A 1 101 ? -5.252 -13.321 -15.329 1.00 87.56 101 SER A O 1
ATOM 737 N N . VAL A 1 102 ? -3.021 -13.110 -15.394 1.00 95.38 102 VAL A N 1
ATOM 738 C CA . VAL A 1 102 ? -2.958 -11.871 -14.607 1.00 95.38 102 VAL A CA 1
ATOM 739 C C . VAL A 1 102 ? -1.937 -10.917 -15.203 1.00 95.38 102 VAL A C 1
ATOM 741 O O . VAL A 1 102 ? -0.905 -11.354 -15.701 1.00 95.38 102 VAL A O 1
ATOM 744 N N . ASN A 1 103 ? -2.211 -9.621 -15.087 1.00 97.38 103 ASN A N 1
ATOM 745 C CA . ASN A 1 103 ? -1.283 -8.546 -15.432 1.00 97.38 103 ASN A CA 1
ATOM 746 C C . ASN A 1 103 ? -0.716 -7.901 -14.163 1.00 97.38 103 ASN A C 1
ATOM 748 O O . ASN A 1 103 ? -1.126 -8.225 -13.042 1.00 97.38 103 ASN A O 1
ATOM 752 N N . ALA A 1 104 ? 0.220 -6.971 -14.339 1.00 98.00 104 ALA A N 1
ATOM 753 C CA . ALA A 1 104 ? 0.799 -6.223 -13.232 1.00 98.00 104 ALA A CA 1
ATOM 754 C C . ALA A 1 104 ? 0.944 -4.731 -13.547 1.00 98.00 104 ALA A C 1
ATOM 756 O O . ALA A 1 104 ? 1.064 -4.338 -14.701 1.00 98.00 104 ALA A O 1
ATOM 757 N N . ALA A 1 105 ? 0.995 -3.896 -12.514 1.00 97.69 105 ALA A N 1
ATOM 758 C CA . ALA A 1 105 ? 1.648 -2.599 -12.596 1.00 97.69 105 ALA A CA 1
ATOM 759 C C . ALA A 1 105 ? 3.105 -2.756 -12.139 1.00 97.69 105 ALA A C 1
ATOM 761 O O . ALA A 1 105 ? 3.370 -3.291 -11.063 1.00 97.69 105 ALA A O 1
ATOM 762 N N . PHE A 1 106 ? 4.057 -2.305 -12.950 1.00 98.25 106 PHE A N 1
ATOM 763 C CA . PHE A 1 106 ? 5.472 -2.259 -12.596 1.00 98.25 106 PHE A CA 1
ATOM 764 C C . PHE A 1 106 ? 5.851 -0.847 -12.172 1.00 98.25 106 PHE A C 1
ATOM 766 O O . PHE A 1 106 ? 5.780 0.092 -12.968 1.00 98.25 106 PHE A O 1
ATOM 773 N N . ARG A 1 107 ? 6.298 -0.716 -10.921 1.00 97.75 107 ARG A N 1
ATOM 774 C CA . ARG A 1 107 ? 6.910 0.505 -10.390 1.00 97.75 107 ARG A CA 1
ATOM 775 C C . ARG A 1 107 ? 8.410 0.279 -10.210 1.00 97.75 107 ARG A C 1
ATOM 777 O O . ARG A 1 107 ? 8.808 -0.337 -9.220 1.00 97.75 107 ARG A O 1
ATOM 784 N N . PRO A 1 108 ? 9.246 0.689 -11.177 1.00 98.06 108 PRO A N 1
ATOM 785 C CA . PRO A 1 108 ? 10.684 0.503 -11.091 1.00 98.06 108 PRO A CA 1
ATOM 786 C C . PRO A 1 108 ? 11.334 1.449 -10.080 1.00 98.06 108 PRO A C 1
ATOM 788 O O . PRO A 1 108 ? 10.823 2.533 -9.782 1.00 98.06 108 PRO A O 1
ATOM 791 N N . ARG A 1 109 ? 12.528 1.071 -9.621 1.00 98.00 109 ARG A N 1
ATOM 792 C CA . ARG A 1 109 ? 13.470 2.000 -8.998 1.00 98.00 109 ARG A CA 1
ATOM 793 C C . ARG A 1 109 ? 13.850 3.081 -10.007 1.00 98.00 109 ARG A C 1
ATOM 795 O O . ARG A 1 109 ? 14.298 2.793 -11.117 1.00 98.00 109 ARG A O 1
ATOM 802 N N . GLN A 1 110 ? 13.659 4.332 -9.611 1.00 97.25 110 GLN A N 1
ATOM 803 C CA . GLN A 1 110 ? 13.745 5.486 -10.504 1.00 97.25 110 GLN A CA 1
ATOM 804 C C . GLN A 1 110 ? 14.280 6.721 -9.782 1.00 97.25 110 GLN A C 1
ATOM 806 O O . GLN A 1 110 ? 14.205 6.810 -8.560 1.00 97.25 110 GLN A O 1
ATOM 811 N N . LYS A 1 111 ? 14.787 7.696 -10.540 1.00 97.00 111 LYS A N 1
ATOM 812 C CA . LYS A 1 111 ? 15.453 8.897 -10.010 1.00 97.00 111 LYS A CA 1
ATOM 813 C C . LYS A 1 111 ? 14.553 9.772 -9.141 1.00 97.00 111 LYS A C 1
ATOM 815 O O . LYS A 1 111 ? 15.005 10.252 -8.109 1.00 97.00 111 LYS A O 1
ATOM 820 N N . LEU A 1 112 ? 13.292 9.965 -9.535 1.00 94.31 112 LEU A N 1
ATOM 821 C CA . LEU A 1 112 ? 12.377 10.859 -8.817 1.00 94.31 112 LEU A CA 1
ATOM 822 C C . LEU A 1 112 ? 11.943 10.292 -7.458 1.00 94.31 112 LEU A C 1
ATOM 824 O O . LEU A 1 112 ? 11.864 11.022 -6.475 1.00 94.31 112 LEU A O 1
ATOM 828 N N . LYS A 1 113 ? 11.672 8.984 -7.406 1.00 93.06 113 LYS A N 1
ATOM 829 C CA . LYS A 1 113 ? 11.256 8.264 -6.195 1.00 93.06 113 LYS A CA 1
ATOM 830 C C . LYS A 1 113 ? 12.104 6.994 -6.011 1.00 93.06 113 LYS A C 1
ATOM 832 O O . LYS A 1 113 ? 11.601 5.890 -6.235 1.00 93.06 113 LYS A O 1
ATOM 837 N N . PRO A 1 114 ? 13.382 7.107 -5.595 1.00 94.62 114 PRO A N 1
ATOM 838 C CA . PRO A 1 114 ? 14.297 5.960 -5.536 1.00 94.62 114 PRO A CA 1
ATOM 839 C C . PRO A 1 114 ? 13.842 4.836 -4.602 1.00 94.62 114 PRO A C 1
ATOM 841 O O . PRO A 1 114 ? 14.149 3.673 -4.853 1.00 94.62 114 PRO A O 1
ATOM 844 N N . LEU A 1 115 ? 13.099 5.172 -3.544 1.00 94.94 115 LEU A N 1
ATOM 845 C CA . LEU A 1 115 ? 12.594 4.217 -2.553 1.00 94.94 115 LEU A CA 1
ATOM 846 C C . LEU A 1 115 ? 11.124 3.827 -2.770 1.00 94.94 115 LEU A C 1
ATOM 848 O O . LEU A 1 115 ? 10.632 2.942 -2.076 1.00 94.94 115 LEU A O 1
ATOM 852 N N . GLY A 1 116 ? 10.434 4.427 -3.746 1.00 95.75 116 GLY A N 1
ATOM 853 C CA . GLY A 1 116 ? 8.993 4.235 -3.934 1.00 95.75 116 GLY A CA 1
ATOM 854 C C . GLY A 1 116 ? 8.607 2.773 -4.171 1.00 95.75 116 GLY A C 1
ATOM 855 O O . GLY A 1 116 ? 7.664 2.272 -3.570 1.00 95.75 116 GLY A O 1
ATOM 856 N N . TYR A 1 117 ? 9.402 2.038 -4.955 1.00 97.44 117 TYR A N 1
ATOM 857 C CA . TYR A 1 117 ? 9.166 0.609 -5.187 1.00 97.44 117 TYR A CA 1
ATOM 858 C C . TYR A 1 117 ? 9.264 -0.233 -3.898 1.00 97.44 117 TYR A C 1
ATOM 860 O O . TYR A 1 117 ? 8.509 -1.186 -3.720 1.00 97.44 117 TYR A O 1
ATOM 868 N N . ARG A 1 118 ? 10.162 0.125 -2.967 1.00 97.88 118 ARG A N 1
ATOM 869 C CA . ARG A 1 118 ? 10.290 -0.554 -1.666 1.00 97.88 118 ARG A CA 1
ATOM 870 C C . ARG A 1 118 ? 9.101 -0.247 -0.769 1.00 97.88 118 ARG A C 1
ATOM 872 O O . ARG A 1 118 ? 8.635 -1.149 -0.082 1.00 97.88 118 ARG A O 1
ATOM 879 N N . ALA A 1 119 ? 8.589 0.981 -0.819 1.00 98.06 119 ALA A N 1
ATOM 880 C CA . ALA A 1 119 ? 7.402 1.369 -0.071 1.00 98.06 119 ALA A CA 1
ATOM 881 C C . ALA A 1 119 ? 6.154 0.581 -0.519 1.00 98.06 119 ALA A C 1
ATOM 883 O O . ALA A 1 119 ? 5.421 0.089 0.333 1.00 98.06 119 ALA A O 1
ATOM 884 N N . GLU A 1 120 ? 5.968 0.343 -1.823 1.00 98.25 120 GLU A N 1
ATOM 885 C CA . GLU A 1 120 ? 4.880 -0.519 -2.330 1.00 98.25 120 GLU A CA 1
ATOM 886 C C . GLU A 1 120 ? 4.969 -1.953 -1.784 1.00 98.25 120 GLU A C 1
ATOM 888 O O . GLU A 1 120 ? 3.980 -2.518 -1.314 1.00 98.25 120 GLU A O 1
ATOM 893 N N . ILE A 1 121 ? 6.173 -2.539 -1.799 1.00 98.62 121 ILE A N 1
ATOM 894 C CA . ILE A 1 121 ? 6.418 -3.887 -1.267 1.00 98.62 121 ILE A CA 1
ATOM 895 C C . ILE A 1 121 ? 6.145 -3.919 0.242 1.00 98.62 121 ILE A C 1
ATOM 897 O O . ILE A 1 121 ? 5.426 -4.794 0.723 1.00 98.62 121 ILE A O 1
ATOM 901 N N . ALA A 1 122 ? 6.701 -2.966 0.993 1.00 98.62 122 ALA A N 1
ATOM 902 C CA . ALA A 1 122 ? 6.540 -2.881 2.440 1.00 98.62 122 ALA A CA 1
ATOM 903 C C . ALA A 1 122 ? 5.074 -2.714 2.853 1.00 98.62 122 ALA A C 1
ATOM 905 O O . ALA A 1 122 ? 4.618 -3.396 3.771 1.00 98.62 122 ALA A O 1
ATOM 906 N N . ALA A 1 123 ? 4.330 -1.852 2.155 1.00 98.69 123 ALA A N 1
ATOM 907 C CA . ALA A 1 123 ? 2.912 -1.639 2.401 1.00 98.69 123 ALA A CA 1
ATOM 908 C C . ALA A 1 123 ? 2.131 -2.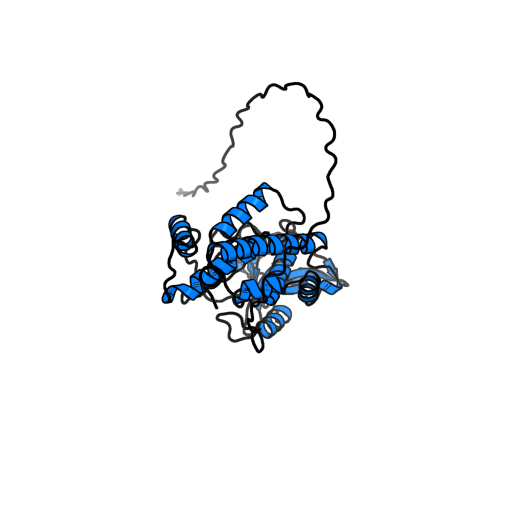946 2.242 1.00 98.69 123 ALA A C 1
ATOM 910 O O . ALA A 1 123 ? 1.441 -3.351 3.173 1.00 98.69 123 ALA A O 1
ATOM 911 N N . TYR A 1 124 ? 2.309 -3.675 1.139 1.00 98.62 124 TYR A N 1
ATOM 912 C CA . TYR A 1 124 ? 1.647 -4.969 0.967 1.00 98.62 124 TYR A CA 1
ATOM 913 C C . TYR A 1 124 ? 2.007 -5.980 2.069 1.00 98.62 124 TYR A C 1
ATOM 915 O O . TYR A 1 124 ? 1.127 -6.664 2.594 1.00 98.62 124 TYR A O 1
ATOM 923 N N . ARG A 1 125 ? 3.281 -6.064 2.472 1.00 98.38 125 ARG A N 1
ATOM 924 C CA . ARG A 1 125 ? 3.702 -6.971 3.555 1.00 98.38 125 ARG A CA 1
ATOM 925 C C . ARG A 1 125 ? 3.022 -6.622 4.880 1.00 98.38 125 ARG A C 1
ATOM 927 O O . ARG A 1 125 ? 2.500 -7.510 5.545 1.00 98.38 125 ARG A O 1
ATOM 934 N N . ILE A 1 126 ? 2.938 -5.342 5.232 1.00 98.56 126 ILE A N 1
ATOM 935 C CA . ILE A 1 126 ? 2.218 -4.903 6.438 1.00 98.56 126 ILE A CA 1
ATOM 936 C C . ILE A 1 126 ? 0.709 -5.142 6.303 1.00 98.56 126 ILE A C 1
ATOM 938 O O . ILE A 1 126 ? 0.086 -5.617 7.248 1.00 98.56 126 ILE A O 1
ATOM 942 N N . ALA A 1 127 ? 0.121 -4.889 5.134 1.00 98.31 127 ALA A N 1
ATOM 943 C CA . ALA A 1 127 ? -1.289 -5.167 4.872 1.00 98.31 127 ALA A CA 1
ATOM 944 C C . ALA A 1 127 ? -1.626 -6.651 5.070 1.00 98.31 127 ALA A C 1
ATOM 946 O O . ALA A 1 127 ? -2.668 -6.979 5.632 1.00 98.31 127 ALA A O 1
ATOM 947 N N . ARG A 1 128 ? -0.715 -7.550 4.684 1.00 96.81 128 ARG A N 1
ATOM 948 C CA . ARG A 1 128 ? -0.860 -8.988 4.908 1.00 96.81 128 ARG A CA 1
ATOM 949 C C . ARG A 1 128 ? -0.814 -9.368 6.391 1.00 96.81 128 ARG A C 1
ATOM 951 O O . ARG A 1 128 ? -1.605 -10.209 6.803 1.00 96.81 128 ARG A O 1
ATOM 958 N N . LEU A 1 129 ? 0.048 -8.740 7.201 1.00 96.19 129 LEU A N 1
ATOM 959 C CA . LEU A 1 129 ? 0.030 -8.916 8.668 1.00 96.19 129 LEU A CA 1
ATOM 960 C C . LEU A 1 129 ? -1.281 -8.445 9.299 1.00 96.19 129 LEU A C 1
ATOM 962 O O . LEU A 1 129 ? -1.732 -9.019 10.287 1.00 96.19 129 LEU A O 1
ATOM 966 N N . LEU A 1 130 ? -1.879 -7.405 8.723 1.00 97.25 130 LEU A N 1
ATOM 967 C CA . LEU A 1 130 ? -3.184 -6.884 9.119 1.00 97.25 130 LEU A CA 1
ATOM 968 C C . LEU A 1 130 ? -4.361 -7.685 8.544 1.00 97.25 130 LEU A C 1
ATOM 970 O O . LEU A 1 130 ? -5.506 -7.332 8.806 1.00 97.25 130 LEU A O 1
ATOM 974 N N . GLU A 1 131 ? -4.091 -8.746 7.776 1.00 96.31 131 GLU A N 1
ATOM 975 C CA . GLU A 1 131 ? -5.097 -9.570 7.096 1.00 96.31 131 GLU A CA 1
ATOM 976 C C . GLU A 1 131 ? -6.020 -8.763 6.161 1.00 96.31 131 GLU A C 1
ATOM 978 O O . GLU A 1 131 ? -7.187 -9.101 5.969 1.00 96.31 131 GLU A O 1
ATOM 983 N N . LEU A 1 132 ? -5.498 -7.694 5.549 1.00 96.44 132 LEU A N 1
ATOM 984 C CA . LEU A 1 132 ? -6.243 -6.894 4.581 1.00 96.44 132 LEU A CA 1
ATOM 985 C C . LEU A 1 132 ? -6.325 -7.622 3.231 1.00 96.44 132 LEU A C 1
ATOM 987 O O . LEU A 1 132 ? -5.317 -7.926 2.587 1.00 96.44 132 LEU A O 1
ATOM 991 N N . ASP A 1 133 ? -7.552 -7.860 2.777 1.00 94.81 133 ASP A N 1
ATOM 992 C CA . ASP A 1 133 ? -7.886 -8.511 1.505 1.00 94.81 133 ASP A CA 1
ATOM 993 C C . ASP A 1 133 ? -8.020 -7.518 0.338 1.00 94.81 133 ASP A C 1
ATOM 995 O O . ASP A 1 133 ? -8.328 -7.919 -0.783 1.00 94.81 133 ASP A O 1
ATOM 999 N N . ASN A 1 134 ? -7.808 -6.225 0.583 1.00 94.94 134 ASN A N 1
ATOM 1000 C CA . ASN A 1 134 ? -8.067 -5.145 -0.366 1.00 94.94 134 ASN A CA 1
ATOM 1001 C C . ASN A 1 134 ? -6.832 -4.289 -0.704 1.00 94.94 134 ASN A C 1
ATOM 1003 O O . ASN A 1 134 ? -6.962 -3.218 -1.299 1.00 94.94 134 ASN A O 1
ATOM 1007 N N . VAL A 1 135 ? -5.635 -4.778 -0.373 1.00 96.50 135 VAL A N 1
ATOM 1008 C CA . VAL A 1 135 ? -4.349 -4.224 -0.823 1.00 96.50 135 VAL A CA 1
ATOM 1009 C C . VAL A 1 135 ? -3.782 -5.150 -1.902 1.00 96.50 135 VAL A C 1
ATOM 1011 O O . VAL A 1 135 ? -3.644 -6.348 -1.643 1.00 96.50 135 VAL A O 1
ATOM 1014 N N . PRO A 1 136 ? -3.475 -4.658 -3.119 1.00 96.81 136 PRO A N 1
ATOM 1015 C CA . PRO A 1 136 ? -3.030 -5.519 -4.206 1.00 96.81 136 PRO A CA 1
ATOM 1016 C C . PRO A 1 136 ? -1.719 -6.225 -3.834 1.00 96.81 136 PRO A C 1
ATOM 1018 O O . PRO A 1 136 ? -0.811 -5.574 -3.319 1.00 96.81 136 PRO A O 1
ATOM 1021 N N . PRO A 1 137 ? -1.572 -7.529 -4.129 1.00 98.31 137 PRO A N 1
ATOM 1022 C CA . PRO A 1 137 ? -0.316 -8.234 -3.912 1.00 98.31 137 PRO A CA 1
ATOM 1023 C C . PRO A 1 137 ? 0.869 -7.592 -4.628 1.00 98.31 137 PRO A C 1
ATOM 1025 O O . PRO A 1 137 ? 0.796 -7.323 -5.828 1.00 98.31 137 PRO A O 1
ATOM 1028 N N . VAL A 1 138 ? 1.968 -7.387 -3.897 1.00 98.69 138 VAL A N 1
ATOM 1029 C CA . VAL A 1 138 ? 3.206 -6.789 -4.416 1.00 98.69 138 VAL A CA 1
ATOM 1030 C C . VAL A 1 138 ? 4.409 -7.665 -4.091 1.00 98.69 138 VAL A C 1
ATOM 1032 O O . VAL A 1 138 ? 4.573 -8.143 -2.970 1.00 98.69 138 VAL A O 1
ATOM 1035 N N . VAL A 1 139 ? 5.288 -7.852 -5.070 1.00 98.56 139 VAL A N 1
ATOM 1036 C CA . VAL A 1 139 ? 6.565 -8.554 -4.892 1.00 98.56 139 VAL A CA 1
ATOM 1037 C C . VAL A 1 139 ? 7.668 -7.852 -5.663 1.00 98.56 139 VAL A C 1
ATOM 1039 O O . VAL A 1 139 ? 7.424 -7.271 -6.724 1.00 98.56 139 VAL A O 1
ATOM 1042 N N . SER A 1 140 ? 8.895 -7.918 -5.153 1.00 98.06 140 SER A N 1
ATOM 1043 C CA . SER A 1 140 ? 10.049 -7.506 -5.945 1.00 98.06 140 SER A CA 1
ATOM 1044 C C . SER A 1 140 ? 10.253 -8.398 -7.171 1.00 98.06 140 SER A C 1
ATOM 1046 O O . SER A 1 140 ? 10.061 -9.621 -7.159 1.00 98.06 140 SER A O 1
ATOM 1048 N N . ARG A 1 141 ? 10.696 -7.769 -8.255 1.00 96.75 141 ARG A N 1
ATOM 1049 C CA . ARG A 1 141 ? 11.116 -8.445 -9.476 1.00 96.75 141 ARG A CA 1
ATOM 1050 C C . ARG A 1 141 ? 12.285 -7.695 -10.104 1.00 96.75 141 ARG A C 1
ATOM 1052 O O . ARG A 1 141 ? 12.298 -6.471 -10.118 1.00 96.75 141 ARG A O 1
ATOM 1059 N N . MET A 1 142 ? 13.245 -8.434 -10.651 1.00 96.62 142 MET A N 1
ATOM 1060 C CA . MET A 1 142 ? 14.314 -7.867 -11.474 1.00 96.62 142 MET A CA 1
ATOM 1061 C C . MET A 1 142 ? 13.905 -7.920 -12.942 1.00 96.62 142 MET A C 1
ATOM 1063 O O . MET A 1 142 ? 13.474 -8.969 -13.428 1.00 96.62 142 MET A O 1
ATOM 1067 N N . VAL A 1 143 ? 14.029 -6.797 -13.645 1.00 97.19 143 VAL A N 1
ATOM 1068 C CA . VAL A 1 143 ? 13.706 -6.690 -15.073 1.00 97.19 143 VAL A CA 1
ATOM 1069 C C . VAL A 1 143 ? 14.933 -6.163 -15.817 1.00 97.19 143 VAL A C 1
ATOM 1071 O O . VAL A 1 143 ? 15.481 -5.148 -15.393 1.00 97.19 143 VAL A O 1
ATOM 1074 N N . PRO A 1 144 ? 15.385 -6.796 -16.914 1.00 97.62 144 PRO A N 1
ATOM 1075 C CA . PRO A 1 144 ? 16.472 -6.244 -17.718 1.00 97.62 144 PRO A CA 1
ATOM 1076 C C . PRO A 1 144 ? 16.104 -4.867 -18.269 1.00 97.62 144 PRO A C 1
ATOM 1078 O O . PRO A 1 144 ? 15.011 -4.686 -18.808 1.00 97.62 144 PRO A O 1
ATOM 1081 N N . VAL A 1 145 ? 17.022 -3.902 -18.201 1.00 98.00 145 VAL A N 1
ATOM 1082 C CA . VAL A 1 145 ? 16.792 -2.559 -18.767 1.00 98.00 145 VAL A CA 1
ATOM 1083 C C . VAL A 1 145 ? 16.526 -2.638 -20.274 1.00 98.00 145 VAL A C 1
ATOM 1085 O O . VAL A 1 145 ? 15.636 -1.958 -20.782 1.00 98.00 145 VAL A O 1
ATOM 1088 N N . ALA A 1 146 ? 17.230 -3.531 -20.979 1.00 96.88 146 ALA A N 1
ATOM 1089 C CA . ALA A 1 146 ? 16.979 -3.813 -22.393 1.00 96.88 146 ALA A CA 1
ATOM 1090 C C . ALA A 1 146 ? 15.538 -4.295 -22.638 1.00 96.88 146 ALA A C 1
ATOM 1092 O O . ALA A 1 146 ? 14.879 -3.820 -23.557 1.00 96.88 146 ALA A O 1
ATOM 1093 N N . ALA A 1 147 ? 14.999 -5.147 -21.759 1.00 96.31 147 ALA A N 1
ATOM 1094 C CA . ALA A 1 147 ? 13.615 -5.597 -21.867 1.00 96.31 147 ALA A CA 1
ATOM 1095 C C . ALA A 1 147 ? 12.620 -4.447 -21.655 1.00 96.31 147 ALA A C 1
ATOM 1097 O O . ALA A 1 147 ? 11.593 -4.417 -22.323 1.00 96.31 147 ALA A O 1
ATOM 1098 N N . VAL A 1 148 ? 12.915 -3.475 -20.781 1.00 97.06 148 VAL A N 1
ATOM 1099 C CA . VAL A 1 148 ? 12.074 -2.271 -20.661 1.00 97.06 148 VAL A CA 1
ATOM 1100 C C . VAL A 1 148 ? 12.039 -1.512 -21.988 1.00 97.06 148 VAL A C 1
ATOM 1102 O O . VAL A 1 148 ? 10.960 -1.215 -22.485 1.00 97.06 148 VAL A O 1
ATOM 1105 N N . ARG A 1 149 ? 13.202 -1.264 -22.599 1.00 96.75 149 ARG A N 1
ATOM 1106 C CA . ARG A 1 149 ? 13.319 -0.578 -23.896 1.00 96.75 149 ARG A CA 1
ATOM 1107 C C . ARG A 1 149 ? 12.584 -1.303 -25.028 1.00 96.75 149 ARG A C 1
ATOM 1109 O O . ARG A 1 149 ? 11.936 -0.665 -25.850 1.00 96.75 149 ARG A O 1
ATOM 1116 N N . GLU A 1 150 ? 12.724 -2.623 -25.092 1.00 97.12 150 GLU A N 1
ATOM 1117 C CA . GLU A 1 150 ? 12.202 -3.451 -26.186 1.00 97.12 150 GLU A CA 1
ATOM 1118 C C . GLU A 1 150 ? 10.716 -3.786 -26.048 1.00 97.12 150 GLU A C 1
ATOM 1120 O O . GLU A 1 150 ? 10.055 -4.047 -27.050 1.00 97.12 150 GLU A O 1
ATOM 1125 N N . LYS A 1 151 ? 10.196 -3.855 -24.816 1.00 97.81 151 LYS A N 1
ATOM 1126 C CA . LYS A 1 151 ? 8.806 -4.253 -24.546 1.00 97.81 151 LYS A CA 1
ATOM 1127 C C . LYS A 1 151 ? 7.862 -3.076 -24.367 1.00 97.81 151 LYS A C 1
ATOM 1129 O O . LYS A 1 151 ? 6.666 -3.314 -24.208 1.00 97.81 151 LYS A O 1
ATOM 1134 N N . ILE A 1 152 ? 8.351 -1.836 -24.394 1.00 97.69 152 ILE A N 1
ATOM 1135 C CA . ILE A 1 152 ? 7.466 -0.676 -24.503 1.00 97.69 152 ILE A CA 1
ATOM 1136 C C . ILE A 1 152 ? 6.611 -0.824 -25.767 1.00 97.69 152 ILE A C 1
ATOM 1138 O O . ILE A 1 152 ? 7.093 -1.222 -26.826 1.00 97.69 152 ILE A O 1
ATOM 1142 N N . ILE A 1 153 ? 5.305 -0.591 -25.635 1.00 97.12 153 ILE A N 1
ATOM 1143 C CA . ILE A 1 153 ? 4.384 -0.771 -26.761 1.00 97.12 153 ILE A CA 1
ATOM 1144 C C . ILE A 1 153 ? 4.678 0.249 -27.880 1.00 97.12 153 ILE A C 1
ATOM 1146 O O . ILE A 1 153 ? 5.126 1.360 -27.579 1.00 97.12 153 ILE A O 1
ATOM 1150 N N . PRO A 1 154 ? 4.374 -0.068 -29.157 1.00 96.81 154 PRO A N 1
ATOM 1151 C CA . PRO A 1 154 ? 4.766 0.762 -30.303 1.00 96.81 154 PRO A CA 1
ATOM 1152 C C . PRO A 1 154 ? 4.372 2.240 -30.198 1.00 96.81 154 PRO A C 1
ATOM 1154 O O . PRO A 1 154 ? 5.145 3.108 -30.594 1.00 96.81 154 PRO A O 1
ATOM 1157 N N . GLU A 1 155 ? 3.206 2.526 -29.609 1.00 96.94 155 GLU A N 1
ATOM 1158 C CA . GLU A 1 155 ? 2.693 3.883 -29.366 1.00 96.94 155 GLU A CA 1
ATOM 1159 C C . GLU A 1 155 ? 3.674 4.771 -28.576 1.00 96.94 155 GLU A C 1
ATOM 1161 O O . GLU A 1 155 ? 3.765 5.968 -28.833 1.00 96.94 155 GLU A O 1
ATOM 1166 N N . PHE A 1 156 ? 4.451 4.188 -27.658 1.00 96.00 156 PHE A N 1
ATOM 1167 C CA . PHE A 1 156 ? 5.370 4.913 -26.772 1.00 96.00 156 PHE A CA 1
ATOM 1168 C C . PHE A 1 156 ? 6.849 4.684 -27.114 1.00 96.00 156 PHE A C 1
ATOM 1170 O O . PHE A 1 156 ? 7.731 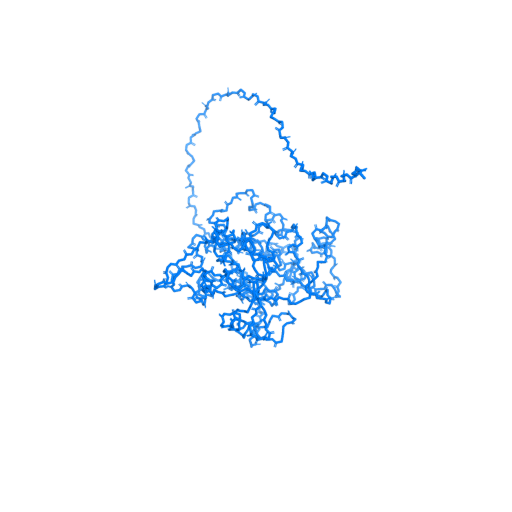5.163 -26.398 1.00 96.00 156 PHE A O 1
ATOM 1177 N N . GLN A 1 157 ? 7.151 3.984 -28.212 1.00 95.56 157 GLN A N 1
ATOM 1178 C CA . GLN A 1 157 ? 8.518 3.550 -28.514 1.00 95.56 157 GLN A CA 1
ATOM 1179 C C . GLN A 1 157 ? 9.486 4.720 -28.740 1.00 95.56 157 GLN A C 1
ATOM 1181 O O . GLN A 1 157 ? 10.645 4.649 -28.337 1.00 95.56 157 GLN A O 1
ATOM 1186 N N . ALA A 1 158 ? 9.012 5.829 -29.318 1.00 96.06 158 ALA A N 1
ATOM 1187 C CA . ALA A 1 158 ? 9.826 7.030 -29.526 1.00 96.06 158 ALA A CA 1
ATOM 1188 C C . ALA A 1 158 ? 10.327 7.658 -28.207 1.00 96.06 158 ALA A C 1
ATOM 1190 O O . ALA A 1 158 ? 11.376 8.300 -28.191 1.00 96.06 158 ALA A O 1
ATOM 1191 N N . ALA A 1 159 ? 9.608 7.442 -27.100 1.00 95.31 159 ALA A N 1
ATOM 1192 C CA . ALA A 1 159 ? 9.959 7.930 -25.767 1.00 95.31 159 ALA A CA 1
ATOM 1193 C C . ALA A 1 159 ? 10.673 6.871 -24.899 1.00 95.31 159 ALA A C 1
ATOM 1195 O O . ALA A 1 159 ? 11.000 7.143 -23.744 1.00 95.31 159 ALA A O 1
ATOM 1196 N N . ALA A 1 160 ? 10.955 5.671 -25.424 1.00 95.75 160 ALA A N 1
ATOM 1197 C CA . ALA A 1 160 ? 11.516 4.565 -24.641 1.00 95.75 160 ALA A CA 1
ATOM 1198 C C . ALA A 1 160 ? 12.821 4.935 -23.913 1.00 95.75 160 ALA A C 1
ATOM 1200 O O . ALA A 1 160 ? 12.987 4.620 -22.733 1.00 95.75 160 ALA A O 1
ATOM 1201 N N . GLU A 1 161 ? 13.723 5.669 -24.575 1.00 96.88 161 GLU A N 1
ATOM 1202 C CA . GLU A 1 161 ? 14.978 6.112 -23.952 1.00 96.88 161 GLU A CA 1
ATOM 1203 C C . GLU A 1 161 ? 14.767 7.108 -22.808 1.00 96.88 161 GLU A C 1
ATOM 1205 O O . GLU A 1 161 ? 15.582 7.164 -21.891 1.00 96.88 161 GLU A O 1
ATOM 1210 N N . GLU A 1 162 ? 13.697 7.903 -22.831 1.00 96.12 162 GLU A N 1
ATOM 1211 C CA . GLU A 1 162 ? 13.379 8.808 -21.725 1.00 96.12 162 GLU A CA 1
ATOM 1212 C C . GLU A 1 162 ? 13.012 8.019 -20.469 1.00 96.12 162 GLU A C 1
ATOM 1214 O O . GLU A 1 162 ? 13.591 8.253 -19.405 1.00 96.12 162 GLU A O 1
ATOM 1219 N N . TYR A 1 163 ? 12.141 7.019 -20.616 1.00 96.62 163 TYR A N 1
ATOM 1220 C CA . TYR A 1 163 ? 11.781 6.131 -19.516 1.00 96.62 163 TYR A CA 1
ATOM 1221 C C . TYR A 1 163 ? 12.997 5.384 -18.975 1.00 96.62 163 TYR A C 1
ATOM 1223 O O . TYR A 1 163 ? 13.195 5.358 -17.763 1.00 96.62 163 TYR A O 1
ATOM 1231 N N . VAL A 1 164 ? 13.848 4.837 -19.851 1.00 97.25 164 VAL A N 1
ATOM 1232 C CA . VAL A 1 164 ? 15.080 4.137 -19.453 1.00 97.25 164 VAL A CA 1
ATOM 1233 C C . VAL A 1 164 ? 16.042 5.067 -18.708 1.00 97.25 164 VAL A C 1
ATOM 1235 O O . VAL A 1 164 ? 16.566 4.690 -17.660 1.00 97.25 164 VAL A O 1
ATOM 1238 N N . ARG A 1 165 ? 16.239 6.306 -19.180 1.00 97.38 165 ARG A N 1
ATOM 1239 C CA . ARG A 1 165 ? 17.099 7.297 -18.505 1.00 97.38 165 ARG A CA 1
ATOM 1240 C C . ARG A 1 165 ? 16.595 7.694 -17.119 1.00 97.38 165 ARG A C 1
ATOM 1242 O O . ARG A 1 165 ? 17.398 8.171 -16.312 1.00 97.38 165 ARG A O 1
ATOM 1249 N N . ALA A 1 166 ? 15.303 7.545 -16.839 1.00 97.38 166 ALA A N 1
ATOM 1250 C CA . ALA A 1 166 ? 14.725 7.832 -15.530 1.00 97.38 166 ALA A CA 1
ATOM 1251 C C . ALA A 1 166 ? 14.942 6.700 -14.507 1.00 97.38 166 ALA A C 1
ATOM 1253 O O . ALA A 1 166 ? 14.778 6.930 -13.305 1.00 97.38 166 ALA A O 1
ATOM 1254 N N . LEU A 1 167 ? 15.334 5.501 -14.950 1.00 98.19 167 LEU A N 1
ATOM 1255 C CA . LEU A 1 167 ? 15.553 4.342 -14.084 1.00 98.19 167 LEU A CA 1
ATOM 1256 C C . LEU A 1 167 ? 16.881 4.431 -13.323 1.00 98.19 167 LEU A C 1
ATOM 1258 O O . LEU A 1 167 ? 17.824 5.105 -13.742 1.00 98.19 167 LEU A O 1
ATOM 1262 N N . ILE A 1 168 ? 16.952 3.712 -12.203 1.00 98.06 168 ILE A N 1
ATOM 1263 C CA . ILE A 1 168 ? 18.197 3.457 -11.471 1.00 98.06 168 ILE A CA 1
ATOM 1264 C C . ILE A 1 168 ? 18.488 1.954 -11.579 1.00 98.06 168 ILE A C 1
ATOM 1266 O O . ILE A 1 168 ? 17.893 1.175 -10.826 1.00 98.06 168 ILE A O 1
ATOM 1270 N N . PRO A 1 169 ? 19.338 1.532 -12.531 1.00 97.62 169 PRO A N 1
ATOM 1271 C CA . PRO A 1 169 ? 19.706 0.133 -12.675 1.00 97.62 169 PRO A CA 1
ATOM 1272 C C . PRO A 1 169 ? 20.733 -0.303 -11.627 1.00 97.62 169 PRO A C 1
ATOM 1274 O O . PRO A 1 169 ? 21.434 0.512 -11.026 1.00 97.62 169 PRO A O 1
ATOM 1277 N N . GLU A 1 170 ? 20.848 -1.613 -11.465 1.00 96.19 170 GLU A N 1
ATOM 1278 C CA . GLU A 1 170 ? 21.935 -2.300 -10.781 1.00 96.19 170 GLU A CA 1
ATOM 1279 C C . GLU A 1 170 ? 22.546 -3.347 -11.717 1.00 96.19 170 GLU A C 1
ATOM 1281 O O . GLU A 1 170 ? 21.859 -3.946 -12.551 1.00 96.19 170 GLU A O 1
ATOM 1286 N N . ARG A 1 171 ? 23.856 -3.560 -11.593 1.00 96.25 171 ARG A N 1
ATOM 1287 C CA . ARG A 1 171 ? 24.576 -4.546 -12.400 1.00 96.25 171 ARG A CA 1
ATOM 1288 C C . ARG A 1 171 ? 24.417 -5.927 -11.768 1.00 96.25 171 ARG A C 1
ATOM 1290 O O . ARG A 1 171 ? 24.829 -6.129 -10.629 1.00 96.25 171 ARG A O 1
ATOM 1297 N N . VAL A 1 172 ? 23.854 -6.877 -12.515 1.00 93.69 172 VAL A N 1
ATOM 1298 C CA . VAL A 1 172 ? 23.735 -8.286 -12.110 1.00 93.69 172 VAL A CA 1
ATOM 1299 C C . VAL A 1 172 ? 24.413 -9.142 -13.174 1.00 93.69 172 VAL A C 1
ATOM 1301 O O . VAL A 1 172 ? 23.907 -9.294 -14.286 1.00 93.69 172 VAL A O 1
ATOM 1304 N N . GLY A 1 173 ? 25.599 -9.664 -12.849 1.00 93.56 173 GLY A N 1
ATOM 1305 C CA . GLY A 1 173 ? 26.484 -10.267 -13.847 1.00 93.56 173 GLY A CA 1
ATOM 1306 C C . GLY A 1 173 ? 26.861 -9.239 -14.917 1.00 93.56 173 GLY A C 1
ATOM 1307 O O . GLY A 1 173 ? 27.322 -8.146 -14.599 1.00 93.56 173 GLY A O 1
ATOM 1308 N N . GLU A 1 174 ? 26.618 -9.566 -16.184 1.00 93.88 174 GLU A N 1
ATOM 1309 C CA . GLU A 1 174 ? 26.910 -8.678 -17.319 1.00 93.88 174 GLU A CA 1
ATOM 1310 C C . GLU A 1 174 ? 25.741 -7.748 -17.689 1.00 93.88 174 GLU A C 1
ATOM 1312 O O . GLU A 1 174 ? 25.917 -6.838 -18.498 1.00 93.88 174 GLU A O 1
ATOM 1317 N N . GLN A 1 175 ? 24.560 -7.919 -17.083 1.00 95.69 175 GLN A N 1
ATOM 1318 C CA . GLN A 1 175 ? 23.336 -7.208 -17.465 1.00 95.69 175 GLN A CA 1
ATOM 1319 C C . GLN A 1 175 ? 22.989 -6.069 -16.500 1.00 95.69 175 GLN A C 1
ATOM 1321 O O . GLN A 1 175 ? 23.088 -6.212 -15.280 1.00 95.69 175 GLN A O 1
ATOM 1326 N N . ASP A 1 176 ? 22.517 -4.948 -17.050 1.00 97.75 176 ASP A N 1
ATOM 1327 C CA . ASP A 1 176 ? 21.840 -3.918 -16.264 1.00 97.75 176 ASP A CA 1
ATOM 1328 C C . ASP A 1 176 ? 20.391 -4.340 -16.016 1.00 97.75 176 ASP A C 1
ATOM 1330 O O . ASP A 1 176 ? 19.588 -4.498 -16.944 1.00 97.75 176 ASP A O 1
ATOM 1334 N N . MET A 1 177 ? 20.059 -4.506 -14.742 1.00 97.88 177 MET A N 1
ATOM 1335 C CA . MET A 1 177 ? 18.739 -4.900 -14.273 1.00 97.88 177 MET A CA 1
ATOM 1336 C C . MET A 1 177 ? 18.143 -3.757 -13.459 1.00 97.88 177 MET A C 1
ATOM 1338 O O . MET A 1 177 ? 18.843 -3.080 -12.717 1.00 97.88 177 MET A O 1
ATOM 1342 N N . VAL A 1 178 ? 16.838 -3.537 -13.561 1.00 97.69 178 VAL A N 1
ATOM 1343 C CA . VAL A 1 178 ? 16.120 -2.600 -12.699 1.00 97.69 178 VAL A CA 1
ATOM 1344 C C . VAL A 1 178 ? 15.241 -3.386 -11.725 1.00 97.69 178 VAL A C 1
ATOM 1346 O O . VAL A 1 178 ? 14.479 -4.261 -12.156 1.00 97.69 178 VAL A O 1
ATOM 1349 N N . PRO A 1 179 ? 15.323 -3.113 -10.413 1.00 97.75 179 PRO A N 1
ATOM 1350 C CA . PRO A 1 179 ? 14.350 -3.643 -9.477 1.00 97.75 179 PRO A CA 1
ATOM 1351 C C . PRO A 1 179 ? 13.011 -2.940 -9.653 1.00 97.7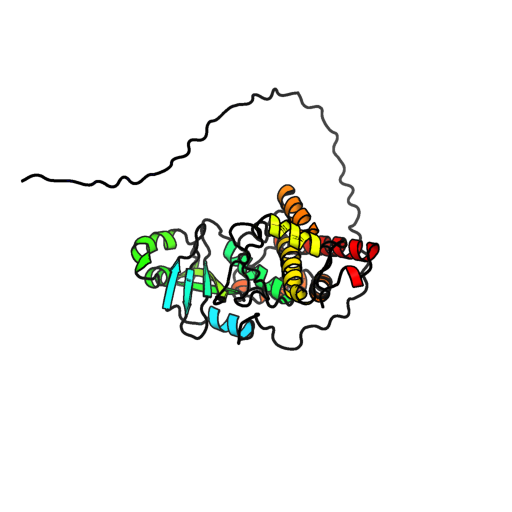5 179 PRO A C 1
ATOM 1353 O O . PRO A 1 179 ? 12.942 -1.716 -9.775 1.00 97.75 179 PRO A O 1
ATOM 1356 N N . VAL A 1 180 ? 11.938 -3.722 -9.644 1.00 98.00 180 VAL A N 1
ATOM 1357 C CA . VAL A 1 180 ? 10.566 -3.233 -9.752 1.00 98.00 180 VAL A CA 1
ATOM 1358 C C . VAL A 1 180 ? 9.708 -3.815 -8.639 1.00 98.00 180 VAL A C 1
ATOM 1360 O O . VAL A 1 180 ? 9.867 -4.976 -8.259 1.00 98.00 180 VAL A O 1
ATOM 1363 N N . ALA A 1 181 ? 8.766 -3.020 -8.143 1.00 98.56 181 ALA A N 1
ATOM 1364 C CA . ALA A 1 181 ? 7.592 -3.550 -7.470 1.00 98.56 181 ALA A CA 1
ATOM 1365 C C . ALA A 1 181 ? 6.617 -4.042 -8.546 1.00 98.56 181 ALA A C 1
ATOM 1367 O O . ALA A 1 181 ? 6.101 -3.241 -9.330 1.00 98.56 181 ALA A O 1
ATOM 1368 N N . ALA A 1 182 ? 6.409 -5.358 -8.608 1.00 98.56 182 ALA A N 1
ATOM 1369 C CA . ALA A 1 182 ? 5.398 -5.986 -9.446 1.00 98.56 182 ALA A CA 1
ATOM 1370 C C . ALA A 1 182 ? 4.100 -6.095 -8.640 1.00 98.56 182 ALA A C 1
ATOM 1372 O O . ALA A 1 182 ? 3.981 -6.935 -7.748 1.00 98.56 182 ALA A O 1
ATOM 1373 N N . ILE A 1 183 ? 3.158 -5.207 -8.940 1.00 98.44 183 ILE A N 1
ATOM 1374 C CA . ILE A 1 183 ? 1.882 -5.043 -8.241 1.00 98.44 183 ILE A CA 1
ATOM 1375 C C . ILE A 1 183 ? 0.808 -5.751 -9.061 1.00 98.44 183 ILE A C 1
ATOM 1377 O O . ILE A 1 183 ? 0.700 -5.489 -10.256 1.00 98.44 183 ILE A O 1
ATOM 1381 N N . TYR A 1 184 ? 0.000 -6.619 -8.459 1.00 97.94 184 TYR A N 1
ATOM 1382 C CA . TYR A 1 184 ? -1.136 -7.232 -9.148 1.00 97.94 184 TYR A CA 1
ATOM 1383 C C . TYR A 1 184 ? -2.055 -6.170 -9.773 1.00 97.94 184 TYR A C 1
ATOM 1385 O O . TYR A 1 184 ? -2.484 -5.228 -9.103 1.00 97.94 184 TYR A O 1
ATOM 1393 N N . TRP A 1 185 ? -2.355 -6.325 -11.065 1.00 96.56 185 TRP A N 1
ATOM 1394 C CA . TRP A 1 185 ? -3.271 -5.438 -11.771 1.00 96.56 185 TRP A CA 1
ATOM 1395 C C . TRP A 1 185 ? -4.720 -5.801 -11.449 1.00 96.56 185 TRP A C 1
ATOM 1397 O O . TRP A 1 185 ? -5.205 -6.862 -11.843 1.00 96.56 185 TRP A O 1
ATOM 1407 N N . ILE A 1 186 ? -5.419 -4.900 -10.766 1.00 94.25 186 ILE A N 1
ATOM 1408 C CA . ILE A 1 186 ? -6.837 -5.063 -10.455 1.00 94.25 186 ILE A CA 1
ATOM 1409 C C . ILE A 1 186 ? -7.665 -4.653 -11.688 1.00 94.25 186 ILE A C 1
ATOM 1411 O O . ILE A 1 186 ? -7.557 -3.502 -12.124 1.00 94.25 186 ILE A O 1
ATOM 1415 N N . PRO A 1 187 ? -8.478 -5.555 -12.266 1.00 91.38 187 PRO A N 1
ATOM 1416 C CA . PRO A 1 187 ? -9.340 -5.218 -13.393 1.00 91.38 187 PRO A CA 1
ATOM 1417 C C . PRO A 1 187 ? -10.521 -4.336 -12.960 1.00 91.38 187 PRO A C 1
ATOM 1419 O O . PRO A 1 187 ? -10.982 -4.412 -11.824 1.00 91.38 187 PRO A O 1
ATOM 1422 N N . ASP A 1 188 ? -11.014 -3.517 -13.892 1.00 88.94 188 ASP A N 1
ATOM 1423 C CA . ASP A 1 188 ? -12.302 -2.810 -13.807 1.00 88.94 188 ASP A CA 1
ATOM 1424 C C . ASP A 1 188 ? -12.523 -1.933 -12.560 1.00 88.94 188 ASP A C 1
ATOM 1426 O O . ASP A 1 188 ? -13.656 -1.749 -12.105 1.00 88.94 188 ASP A O 1
ATOM 1430 N N . MET A 1 189 ? -11.441 -1.357 -12.024 1.00 91.94 189 MET A N 1
ATOM 1431 C CA . MET A 1 189 ? -11.511 -0.364 -10.950 1.00 91.94 189 MET A CA 1
ATOM 1432 C C . MET A 1 189 ? -12.289 0.883 -11.381 1.00 91.94 189 MET A C 1
ATOM 1434 O O . MET A 1 189 ? -12.221 1.313 -12.536 1.00 91.94 189 MET A O 1
ATOM 1438 N N . ARG A 1 190 ? -13.002 1.486 -10.428 1.00 91.25 190 ARG A N 1
ATOM 1439 C CA . ARG A 1 190 ? -13.759 2.725 -10.636 1.00 91.25 190 ARG A CA 1
ATOM 1440 C C . ARG A 1 190 ? -13.424 3.748 -9.569 1.00 91.25 190 ARG A C 1
ATOM 1442 O O . ARG A 1 190 ? -13.268 3.392 -8.406 1.00 91.25 190 ARG A O 1
ATOM 1449 N N . ASP A 1 191 ? -13.401 5.017 -9.953 1.00 90.75 191 ASP A N 1
ATOM 1450 C CA . ASP A 1 191 ? -13.304 6.115 -8.999 1.00 90.75 191 ASP A CA 1
ATOM 1451 C C . ASP A 1 191 ? -14.680 6.376 -8.354 1.00 90.75 191 ASP A C 1
ATOM 1453 O O . ASP A 1 191 ? -15.628 6.753 -9.053 1.00 90.75 191 ASP A O 1
ATOM 1457 N N . PRO A 1 192 ? -14.833 6.180 -7.032 1.00 87.88 192 PRO A N 1
ATOM 1458 C CA . PRO A 1 192 ? -16.082 6.476 -6.342 1.00 87.88 192 PRO A CA 1
ATOM 1459 C C . PRO A 1 192 ? -16.272 7.965 -5.992 1.00 87.88 192 PRO A C 1
ATOM 1461 O O . PRO A 1 192 ? -17.323 8.333 -5.450 1.00 87.88 192 PRO A O 1
ATOM 1464 N N . GLY A 1 193 ? -15.272 8.815 -6.244 1.00 87.56 193 GLY A N 1
ATOM 1465 C CA . GLY A 1 193 ? -15.269 10.251 -5.957 1.00 87.56 193 GLY A CA 1
ATOM 1466 C C . GLY A 1 193 ? -15.310 10.577 -4.464 1.00 87.56 193 GLY A C 1
ATOM 1467 O O . GLY A 1 193 ? -15.968 11.537 -4.056 1.00 87.56 193 GLY A O 1
ATOM 1468 N N . LEU A 1 194 ? -14.709 9.725 -3.625 1.00 86.94 194 LEU A N 1
ATOM 1469 C CA . LEU A 1 194 ? -14.754 9.832 -2.158 1.00 86.94 194 LEU A CA 1
ATOM 1470 C C . LEU A 1 194 ? -13.861 10.924 -1.568 1.00 86.94 194 LEU A C 1
ATOM 1472 O O . LEU A 1 194 ? -14.044 11.282 -0.402 1.00 86.94 194 LEU A O 1
ATOM 1476 N N . ASP A 1 195 ? -12.915 11.420 -2.352 1.00 86.56 195 ASP A N 1
ATOM 1477 C CA . ASP A 1 195 ? -12.036 12.544 -2.045 1.00 86.56 195 ASP A CA 1
ATOM 1478 C C . ASP A 1 195 ? -12.724 13.904 -2.266 1.00 86.56 195 ASP A C 1
ATOM 1480 O O . ASP A 1 195 ? -12.276 14.920 -1.734 1.00 86.56 195 ASP A O 1
ATOM 1484 N N . ALA A 1 196 ? -13.872 13.941 -2.952 1.00 87.44 196 ALA A N 1
ATOM 1485 C CA . ALA A 1 196 ? -14.684 15.149 -3.059 1.00 87.44 196 ALA A CA 1
ATOM 1486 C C . ALA A 1 196 ? -15.180 15.616 -1.675 1.00 87.44 196 ALA A C 1
ATOM 1488 O O . ALA A 1 196 ? -15.771 14.836 -0.924 1.00 87.44 196 ALA A O 1
ATOM 1489 N N . SER A 1 197 ? -15.037 16.911 -1.361 1.00 86.44 197 SER A N 1
ATOM 1490 C CA . SER A 1 197 ? -15.273 17.476 -0.015 1.00 86.44 197 SER A CA 1
ATOM 1491 C C . SER A 1 197 ? -16.615 17.074 0.608 1.00 86.44 197 SER A C 1
ATOM 1493 O O . SER A 1 197 ? -16.663 16.629 1.752 1.00 86.44 197 SER A O 1
ATOM 1495 N N . ARG A 1 198 ? -17.710 17.120 -0.166 1.00 88.94 198 ARG A N 1
ATOM 1496 C CA . ARG A 1 198 ? -19.045 16.706 0.313 1.00 88.94 198 ARG A CA 1
ATOM 1497 C C . ARG A 1 198 ? -19.117 15.221 0.681 1.00 88.94 198 ARG A C 1
ATOM 1499 O O . ARG A 1 198 ? -19.874 14.844 1.575 1.00 88.94 198 ARG A O 1
ATOM 1506 N N . ARG A 1 199 ? -18.371 14.362 -0.022 1.00 88.50 199 ARG A N 1
ATOM 1507 C CA . ARG A 1 199 ? -18.286 12.934 0.309 1.00 88.50 199 ARG A CA 1
ATOM 1508 C C . ARG A 1 199 ? -17.439 12.728 1.553 1.00 88.50 199 ARG A C 1
ATOM 1510 O O . ARG A 1 199 ? -17.894 11.994 2.426 1.00 88.50 199 ARG A O 1
ATOM 1517 N N . VAL A 1 200 ? -16.309 13.434 1.661 1.00 91.75 200 VAL A N 1
ATOM 1518 C CA . VAL A 1 200 ? -15.456 13.461 2.861 1.00 91.75 200 VAL A CA 1
ATOM 1519 C C . VAL A 1 200 ? -16.260 13.781 4.110 1.00 91.75 200 VAL A C 1
ATOM 1521 O O . VAL A 1 200 ? -16.267 12.990 5.051 1.00 91.75 200 VAL A O 1
ATOM 1524 N N . GLU A 1 201 ? -17.014 14.876 4.099 1.00 93.38 201 GLU A N 1
ATOM 1525 C CA . GLU A 1 201 ? -17.881 15.261 5.216 1.00 93.38 201 GLU A CA 1
ATOM 1526 C C . GLU A 1 201 ? -18.920 14.183 5.551 1.00 93.38 201 GLU A C 1
ATOM 1528 O O . GLU A 1 201 ? -19.164 13.888 6.724 1.00 93.38 201 GLU A O 1
ATOM 1533 N N . ARG A 1 202 ? -19.535 13.574 4.527 1.00 93.19 202 ARG A N 1
ATOM 1534 C CA . ARG A 1 202 ? -20.578 12.558 4.710 1.00 93.19 202 ARG A CA 1
ATOM 1535 C C . ARG A 1 202 ? -20.036 11.297 5.376 1.00 93.19 202 ARG A C 1
ATOM 1537 O O . ARG A 1 202 ? -20.587 10.888 6.397 1.00 93.19 202 ARG A O 1
ATOM 1544 N N . TRP A 1 203 ? -18.996 10.675 4.815 1.00 93.88 203 TRP A N 1
ATOM 1545 C CA . TRP A 1 203 ? -18.460 9.444 5.402 1.00 93.88 203 TRP A CA 1
ATOM 1546 C C . TRP A 1 203 ? -17.760 9.719 6.735 1.00 93.88 203 TRP A C 1
ATOM 1548 O O . TRP A 1 203 ? -17.859 8.889 7.635 1.00 93.88 203 TRP A O 1
ATOM 1558 N N . THR A 1 204 ? -17.155 10.903 6.920 1.00 96.31 204 THR A N 1
ATOM 1559 C CA . THR A 1 204 ? -16.598 11.314 8.222 1.00 96.31 204 THR A CA 1
ATOM 1560 C C . THR A 1 204 ? -17.705 11.309 9.265 1.00 96.31 204 THR A C 1
ATOM 1562 O O . THR A 1 204 ? -17.591 10.622 10.274 1.00 96.31 204 THR A O 1
ATOM 1565 N N . ARG A 1 205 ? -18.836 11.977 8.995 1.00 96.56 205 ARG A N 1
ATOM 1566 C CA . ARG A 1 205 ? -19.979 11.995 9.918 1.00 96.56 205 ARG A CA 1
ATOM 1567 C C . ARG A 1 205 ? -20.444 10.588 10.283 1.00 96.56 205 ARG A C 1
ATOM 1569 O O . ARG A 1 205 ? -20.727 10.346 11.447 1.00 96.56 205 ARG A O 1
ATOM 1576 N N . HIS A 1 206 ? -20.518 9.667 9.322 1.00 96.50 206 HIS A N 1
ATOM 1577 C CA . HIS A 1 206 ? -20.927 8.284 9.584 1.00 96.50 206 HIS A CA 1
ATOM 1578 C C . HIS A 1 206 ? -19.931 7.513 10.467 1.00 96.50 206 HIS A C 1
ATOM 1580 O O . HIS A 1 206 ? -20.359 6.700 11.290 1.00 96.50 206 HIS A O 1
ATOM 1586 N N . LEU A 1 207 ? -18.628 7.771 10.316 1.00 97.50 207 LEU A N 1
ATOM 1587 C CA . LEU A 1 207 ? -17.558 7.132 11.089 1.00 97.50 207 LEU A CA 1
ATOM 1588 C C . LEU A 1 207 ? -17.318 7.765 12.470 1.00 97.50 207 LEU A C 1
ATOM 1590 O O . LEU A 1 207 ? -16.705 7.125 13.319 1.00 97.50 207 LEU A O 1
ATOM 1594 N N . GLN A 1 208 ? -17.834 8.966 12.736 1.00 98.06 208 GLN A N 1
ATOM 1595 C CA . GLN A 1 208 ? -17.865 9.564 14.080 1.00 98.06 208 GLN A CA 1
ATOM 1596 C C . GLN A 1 208 ? -18.930 8.906 14.964 1.00 98.06 208 GLN A C 1
ATOM 1598 O O . GLN A 1 208 ? -19.940 8.418 14.458 1.00 98.06 208 GLN A O 1
ATOM 1603 N N . GLN A 1 209 ? -18.769 8.927 16.288 1.00 96.12 209 GLN A N 1
ATOM 1604 C CA . GLN A 1 209 ? -19.685 8.287 17.246 1.00 96.12 209 GLN A CA 1
ATOM 1605 C C . GLN A 1 209 ? -21.130 8.804 17.190 1.00 96.12 209 GLN A C 1
ATOM 1607 O O . GLN A 1 209 ? -22.058 8.068 17.527 1.00 96.12 209 GLN A O 1
ATOM 1612 N N . SER A 1 210 ? -21.337 10.037 16.721 1.00 92.69 210 SER A N 1
ATOM 1613 C CA . SER A 1 210 ? -22.663 10.634 16.513 1.00 92.69 210 SER A CA 1
ATOM 1614 C C . SER A 1 210 ? -23.376 10.138 15.249 1.00 92.69 210 SER A C 1
ATOM 1616 O O . SER A 1 210 ? -24.593 10.273 15.130 1.00 92.69 210 SER A O 1
ATOM 1618 N N . GLY A 1 211 ? -22.640 9.569 14.291 1.00 93.94 211 GLY A N 1
ATOM 1619 C CA . GLY A 1 211 ? -23.197 9.046 13.051 1.00 93.94 211 GLY A CA 1
ATOM 1620 C C . GLY A 1 211 ? -23.643 7.595 13.145 1.00 93.94 211 GLY A C 1
ATOM 1621 O O . GLY A 1 211 ? -23.191 6.825 13.993 1.00 93.94 211 GLY A O 1
ATOM 1622 N N . ARG A 1 212 ? -24.481 7.189 12.191 1.00 91.75 212 ARG A N 1
ATOM 1623 C CA . ARG A 1 212 ? -24.890 5.797 11.994 1.00 91.75 212 ARG A CA 1
ATOM 1624 C C . ARG A 1 212 ? -24.432 5.317 10.622 1.00 91.75 212 ARG A C 1
ATOM 1626 O O . ARG A 1 212 ? -24.681 5.991 9.627 1.00 91.75 212 ARG A O 1
ATOM 1633 N N . VAL A 1 213 ? -23.807 4.145 10.583 1.00 91.69 213 VAL A N 1
ATOM 1634 C CA . VAL A 1 213 ? -23.516 3.426 9.338 1.00 91.69 213 VAL A CA 1
ATOM 1635 C C . VAL A 1 213 ? -24.711 2.526 9.036 1.00 91.69 213 VAL A C 1
ATOM 1637 O O . VAL A 1 213 ? -25.207 1.833 9.927 1.00 91.69 213 VAL A O 1
ATOM 1640 N N . ARG A 1 214 ? -25.232 2.575 7.808 1.00 88.31 214 ARG A N 1
ATOM 1641 C CA . ARG A 1 214 ? -26.295 1.660 7.373 1.00 88.31 214 ARG A CA 1
ATOM 1642 C C . ARG A 1 214 ? -25.698 0.286 7.103 1.00 88.31 214 ARG A C 1
ATOM 1644 O O . ARG A 1 214 ? -24.568 0.202 6.638 1.00 88.31 214 ARG A O 1
ATOM 1651 N N . GLU A 1 215 ? -26.475 -0.769 7.320 1.00 87.38 215 GLU A N 1
ATOM 1652 C CA . GLU A 1 215 ? -26.028 -2.150 7.095 1.00 87.38 215 GLU A CA 1
ATOM 1653 C C . GLU A 1 215 ? -25.498 -2.362 5.668 1.00 87.38 215 GLU A C 1
ATOM 1655 O O . GLU A 1 215 ? -24.398 -2.871 5.472 1.00 87.38 215 GLU A O 1
ATOM 1660 N N . SER A 1 216 ? -26.206 -1.822 4.671 1.00 87.25 216 SER A N 1
ATOM 1661 C CA . SER A 1 216 ? -25.800 -1.855 3.260 1.00 87.25 216 SER A CA 1
ATOM 1662 C C . SER A 1 216 ? -24.507 -1.089 2.947 1.00 87.25 216 SER A C 1
ATOM 1664 O O . SER A 1 216 ? -23.982 -1.206 1.847 1.00 87.25 216 SER A O 1
ATOM 1666 N N . GLU A 1 217 ? -24.022 -0.251 3.865 1.00 88.12 217 GLU A N 1
ATOM 1667 C CA . GLU A 1 217 ? -22.828 0.582 3.694 1.00 88.12 217 GLU A CA 1
ATOM 1668 C C . GLU A 1 217 ? -21.662 0.121 4.597 1.00 88.12 217 GLU A C 1
ATOM 1670 O O . GLU A 1 217 ? -20.617 0.779 4.611 1.00 88.12 217 GLU A O 1
ATOM 1675 N N . LEU A 1 218 ? -21.818 -0.976 5.355 1.00 91.12 218 LEU A N 1
ATOM 1676 C CA . LEU A 1 218 ? -20.825 -1.446 6.333 1.00 91.12 218 LEU A CA 1
ATOM 1677 C C . LEU A 1 218 ? -19.478 -1.773 5.691 1.00 91.12 218 LEU A C 1
ATOM 1679 O O . LEU A 1 218 ? -18.460 -1.252 6.141 1.00 91.12 218 LEU A O 1
ATOM 1683 N N . SER A 1 219 ? -19.463 -2.578 4.623 1.00 91.00 219 SER A N 1
ATOM 1684 C CA . SER A 1 219 ? -18.219 -2.991 3.952 1.00 91.00 219 SER A CA 1
ATOM 1685 C C . SER A 1 219 ? -17.394 -1.794 3.491 1.00 91.00 219 SER A C 1
ATOM 1687 O O . SER A 1 219 ? -16.179 -1.750 3.667 1.00 91.00 219 SER A O 1
ATOM 1689 N N . TRP A 1 220 ? -18.076 -0.790 2.952 1.00 90.38 220 TRP A N 1
ATOM 1690 C CA . TRP A 1 220 ? -17.458 0.408 2.423 1.00 90.38 220 TRP A CA 1
ATOM 1691 C C . TRP A 1 220 ? -16.900 1.311 3.526 1.00 90.38 220 TRP A C 1
ATOM 1693 O O . TRP A 1 220 ? -15.772 1.785 3.427 1.00 90.38 220 TRP A O 1
ATOM 1703 N N . HIS A 1 221 ? -17.656 1.531 4.608 1.00 95.06 221 HIS A N 1
ATOM 1704 C CA . HIS A 1 221 ? -17.182 2.332 5.744 1.00 95.06 221 HIS A CA 1
ATOM 1705 C C . HIS A 1 221 ? -16.065 1.629 6.517 1.00 95.06 221 HIS A C 1
ATOM 1707 O O . HIS A 1 221 ? -15.126 2.297 6.948 1.00 95.06 221 HIS A O 1
ATOM 1713 N N . ARG A 1 222 ? -16.118 0.297 6.629 1.00 96.31 222 ARG A N 1
ATOM 1714 C CA . ARG A 1 222 ? -15.010 -0.510 7.144 1.00 96.31 222 ARG A CA 1
ATOM 1715 C C . ARG A 1 222 ? -13.755 -0.292 6.311 1.00 96.31 222 ARG A C 1
ATOM 1717 O O . ARG A 1 222 ? -12.694 -0.036 6.872 1.00 96.31 222 ARG A O 1
ATOM 1724 N N . ASP A 1 223 ? -13.864 -0.366 4.986 1.00 96.06 223 ASP A N 1
ATOM 1725 C CA . ASP A 1 223 ? -12.705 -0.178 4.120 1.00 96.06 223 ASP A CA 1
ATOM 1726 C C . ASP A 1 223 ? -12.158 1.263 4.212 1.00 96.06 223 ASP A C 1
ATOM 1728 O O . ASP A 1 223 ? -10.943 1.432 4.266 1.00 96.06 223 ASP A O 1
ATOM 1732 N N . ILE A 1 224 ? -13.011 2.295 4.327 1.00 96.12 224 ILE A N 1
ATOM 1733 C CA . ILE A 1 224 ? -12.569 3.681 4.600 1.00 96.12 224 ILE A CA 1
ATOM 1734 C C . ILE A 1 224 ? -11.814 3.761 5.933 1.00 96.12 224 ILE A C 1
ATOM 1736 O O . ILE A 1 224 ? -10.727 4.334 5.985 1.00 96.12 224 ILE A O 1
ATOM 1740 N N . ALA A 1 225 ? -12.362 3.188 7.007 1.00 97.75 225 ALA A N 1
ATOM 1741 C CA . ALA A 1 225 ? -11.702 3.178 8.311 1.00 97.75 225 ALA A CA 1
ATOM 1742 C C . ALA A 1 225 ? -10.339 2.468 8.243 1.00 97.75 225 ALA A C 1
ATOM 1744 O O . ALA A 1 225 ? -9.350 2.980 8.766 1.00 97.75 225 ALA A O 1
ATOM 1745 N N . ASN A 1 226 ? -10.260 1.341 7.529 1.00 97.81 226 ASN A N 1
ATOM 1746 C CA . ASN A 1 226 ? -9.009 0.623 7.301 1.00 97.81 226 ASN A CA 1
ATOM 1747 C C . ASN A 1 226 ? -8.003 1.449 6.486 1.00 97.81 226 ASN A C 1
ATOM 1749 O O . ASN A 1 226 ? -6.828 1.439 6.828 1.00 97.81 226 ASN A O 1
ATOM 1753 N N . VAL A 1 227 ? -8.434 2.198 5.464 1.00 96.88 227 VAL A N 1
ATOM 1754 C CA . VAL A 1 227 ? -7.565 3.122 4.708 1.00 96.88 227 VAL A CA 1
ATOM 1755 C C . VAL A 1 227 ? -6.966 4.184 5.631 1.00 96.88 227 VAL A C 1
ATOM 1757 O O . VAL A 1 227 ? -5.755 4.383 5.616 1.00 96.88 227 VAL A O 1
ATOM 1760 N N . LEU A 1 228 ? -7.786 4.823 6.473 1.00 97.62 228 LEU A N 1
ATOM 1761 C CA . LEU A 1 228 ? -7.333 5.861 7.410 1.00 97.62 228 LEU A CA 1
ATOM 1762 C C . LEU A 1 228 ? -6.293 5.326 8.402 1.00 97.62 228 LEU A C 1
ATOM 1764 O O . LEU A 1 228 ? -5.248 5.945 8.606 1.00 97.62 228 LEU A O 1
ATOM 1768 N N . VAL A 1 229 ? -6.562 4.153 8.981 1.00 98.38 229 VAL A N 1
ATOM 1769 C CA . VAL A 1 229 ? -5.630 3.453 9.873 1.00 98.38 229 VAL A CA 1
ATOM 1770 C C . VAL A 1 229 ? -4.345 3.083 9.135 1.00 98.38 229 VAL A C 1
ATOM 1772 O O . VAL A 1 229 ? -3.249 3.322 9.639 1.00 98.38 229 VAL A O 1
ATOM 1775 N N . PHE A 1 230 ? -4.467 2.513 7.938 1.00 98.44 230 PHE A N 1
ATOM 1776 C CA . PHE A 1 230 ? -3.336 2.002 7.180 1.00 98.44 230 PHE A CA 1
ATOM 1777 C C . PHE A 1 230 ? -2.413 3.121 6.693 1.00 98.44 230 PHE A C 1
ATOM 1779 O O . PHE A 1 230 ? -1.201 3.023 6.871 1.00 98.44 230 PHE A O 1
ATOM 1786 N N . ASP A 1 231 ? -2.961 4.209 6.148 1.00 97.31 231 ASP A N 1
ATOM 1787 C CA . ASP A 1 231 ? -2.161 5.352 5.703 1.00 97.31 231 ASP A CA 1
ATOM 1788 C C . ASP A 1 231 ? -1.477 6.059 6.876 1.00 97.31 231 ASP A C 1
ATOM 1790 O O . ASP A 1 231 ? -0.316 6.445 6.741 1.00 97.31 231 ASP A O 1
ATOM 1794 N N . TYR A 1 232 ? -2.126 6.165 8.045 1.00 98.06 232 TYR A N 1
ATOM 1795 C CA . TYR A 1 232 ? -1.443 6.641 9.249 1.00 98.06 232 TYR A CA 1
ATOM 1796 C C . TYR A 1 232 ? -0.296 5.700 9.637 1.00 98.06 232 TYR A C 1
ATOM 1798 O O . TYR A 1 232 ? 0.830 6.151 9.833 1.00 98.06 232 TYR A O 1
ATOM 1806 N N . LEU A 1 233 ? -0.543 4.387 9.685 1.00 98.44 233 LEU A N 1
ATOM 1807 C CA . LEU A 1 233 ? 0.451 3.383 10.072 1.00 98.44 233 LEU A CA 1
ATOM 1808 C C . LEU A 1 233 ? 1.707 3.430 9.188 1.00 98.44 233 LEU A C 1
ATOM 1810 O O . LEU A 1 233 ? 2.835 3.419 9.697 1.00 98.44 233 LEU A O 1
ATOM 1814 N N . ILE A 1 234 ? 1.529 3.510 7.867 1.00 97.75 234 ILE A N 1
ATOM 1815 C CA . ILE A 1 234 ? 2.650 3.571 6.920 1.00 97.75 234 ILE A CA 1
ATOM 1816 C C . ILE A 1 234 ? 3.164 4.999 6.699 1.00 97.75 234 ILE A C 1
ATOM 1818 O O . ILE A 1 234 ? 4.213 5.171 6.085 1.00 97.75 234 ILE A O 1
ATOM 1822 N N . GLY A 1 235 ? 2.480 6.021 7.215 1.00 96.69 235 GLY A N 1
ATOM 1823 C CA . GLY A 1 235 ? 2.857 7.425 7.060 1.00 96.69 235 GLY A CA 1
ATOM 1824 C C . GLY A 1 235 ? 2.661 7.964 5.641 1.00 96.69 235 GLY A C 1
ATOM 1825 O O . GLY A 1 235 ? 3.505 8.719 5.165 1.00 96.69 235 GLY A O 1
ATOM 1826 N N . ASN A 1 236 ? 1.596 7.551 4.949 1.00 95.19 236 ASN A N 1
ATOM 1827 C CA . ASN A 1 236 ? 1.311 7.939 3.568 1.00 95.19 236 ASN A CA 1
ATOM 1828 C C . ASN A 1 236 ? 0.352 9.146 3.494 1.00 95.19 236 ASN A C 1
ATOM 1830 O O . ASN A 1 236 ? -0.833 8.997 3.790 1.00 95.19 236 ASN A O 1
ATOM 1834 N N . PRO A 1 237 ? 0.813 10.333 3.063 1.00 90.75 237 PRO A N 1
ATOM 1835 C CA . PRO A 1 237 ? -0.018 11.536 3.038 1.00 90.75 237 PRO A CA 1
ATOM 1836 C C . PRO A 1 237 ? -0.900 11.675 1.785 1.00 90.75 237 PRO A C 1
ATOM 1838 O O . PRO A 1 237 ? -1.733 12.575 1.739 1.00 90.75 237 PRO A O 1
ATOM 1841 N N . ASP A 1 238 ? -0.717 10.840 0.758 1.00 88.88 238 ASP A N 1
ATOM 1842 C CA . ASP A 1 238 ? -1.185 11.147 -0.606 1.00 88.88 238 ASP A CA 1
ATOM 1843 C C . ASP A 1 238 ? -2.523 10.491 -0.995 1.00 88.88 238 ASP A C 1
ATOM 1845 O O . ASP A 1 238 ? -2.977 10.565 -2.136 1.00 88.88 238 ASP A O 1
ATOM 1849 N N . ARG A 1 239 ? -3.193 9.832 -0.044 1.00 90.62 239 ARG A N 1
ATOM 1850 C CA . ARG A 1 239 ? -4.411 9.045 -0.304 1.00 90.62 239 ARG A CA 1
ATOM 1851 C C . ARG A 1 239 ? -5.588 9.861 -0.826 1.00 90.62 239 ARG A C 1
ATOM 1853 O O . ARG A 1 239 ? -6.357 9.374 -1.650 1.00 90.62 239 ARG A O 1
ATOM 1860 N N . TRP A 1 240 ? -5.772 11.057 -0.277 1.00 83.12 240 TRP A N 1
ATOM 1861 C CA . TRP A 1 240 ? -7.017 11.827 -0.378 1.00 83.12 240 TRP A CA 1
ATOM 1862 C C . TRP A 1 240 ? -6.969 12.896 -1.471 1.00 83.12 240 TRP A C 1
ATOM 1864 O O . TRP A 1 240 ? -7.647 13.916 -1.370 1.00 83.12 240 TRP A O 1
ATOM 1874 N N . SER A 1 241 ? -6.147 12.678 -2.497 1.00 75.25 241 SER A N 1
ATOM 1875 C CA . SER A 1 241 ? -6.087 13.529 -3.679 1.00 75.25 241 SER A CA 1
ATOM 1876 C C . SER A 1 241 ? -5.896 12.689 -4.946 1.00 75.25 241 SER A C 1
ATOM 1878 O O . SER A 1 241 ? -5.468 11.536 -4.877 1.00 75.25 241 SER A O 1
ATOM 1880 N N . GLY A 1 242 ? -6.250 13.254 -6.103 1.00 67.88 242 GLY A N 1
ATOM 1881 C CA . GLY A 1 242 ? -5.911 12.689 -7.412 1.00 67.88 242 GLY A CA 1
ATOM 1882 C C . GLY A 1 242 ? -6.538 11.330 -7.739 1.00 67.88 242 GLY A C 1
ATOM 1883 O O . GLY A 1 242 ? -5.935 10.575 -8.498 1.00 67.88 242 GLY A O 1
ATOM 1884 N N . SER A 1 243 ? -7.710 10.996 -7.180 1.00 73.00 243 SER A N 1
ATOM 1885 C CA . SER A 1 243 ? -8.380 9.704 -7.416 1.00 73.00 243 SER A CA 1
ATOM 1886 C C . SER A 1 243 ? -7.547 8.476 -6.991 1.00 73.00 243 SER A C 1
ATOM 1888 O O . SER A 1 243 ? -7.731 7.370 -7.510 1.00 73.00 243 SER A O 1
ATOM 1890 N N . ASN A 1 244 ? -6.652 8.633 -6.006 1.00 80.62 244 ASN A N 1
ATOM 1891 C CA . ASN A 1 244 ? -5.804 7.557 -5.463 1.00 80.62 244 ASN A CA 1
ATOM 1892 C C . ASN A 1 244 ? -6.571 6.500 -4.645 1.00 80.62 244 ASN A C 1
ATOM 1894 O O . ASN A 1 244 ? -5.996 5.500 -4.198 1.00 80.62 244 ASN A O 1
ATOM 1898 N N . LEU A 1 245 ? -7.874 6.706 -4.456 1.00 85.31 245 LEU A N 1
ATOM 1899 C CA . LEU A 1 245 ? -8.790 5.749 -3.861 1.00 85.31 245 LEU A CA 1
ATOM 1900 C C . LEU A 1 245 ? -9.704 5.191 -4.954 1.00 85.31 245 LEU A C 1
ATOM 1902 O O . LEU A 1 245 ? -10.472 5.922 -5.570 1.00 85.31 245 LEU A O 1
ATOM 1906 N N . GLN A 1 246 ? -9.612 3.888 -5.195 1.00 90.81 246 GLN A N 1
ATOM 1907 C CA . GLN A 1 246 ? -10.382 3.205 -6.231 1.00 90.81 246 GLN A CA 1
ATOM 1908 C C . GLN A 1 246 ? -11.286 2.156 -5.591 1.00 90.81 246 GLN A C 1
ATOM 1910 O O . GLN A 1 246 ? -10.911 1.529 -4.603 1.00 90.81 246 GLN A O 1
ATOM 1915 N N . GLY A 1 247 ? -12.475 1.974 -6.148 1.00 92.06 247 GLY A N 1
ATOM 1916 C CA . GLY A 1 247 ? -13.439 0.967 -5.733 1.00 92.06 247 GLY A CA 1
ATOM 1917 C C . GLY A 1 247 ? -13.492 -0.222 -6.686 1.00 92.06 247 GLY A C 1
ATOM 1918 O O . GLY A 1 247 ? -13.072 -0.141 -7.845 1.00 92.06 247 GLY A O 1
ATOM 1919 N N . SER A 1 248 ? -14.047 -1.323 -6.188 1.00 92.19 248 SER A N 1
ATOM 1920 C CA . SER A 1 248 ? -14.475 -2.455 -7.005 1.00 92.19 248 SER A CA 1
ATOM 1921 C C . SER A 1 248 ? -15.576 -2.045 -7.989 1.00 92.19 248 SER A C 1
ATOM 1923 O O . SER A 1 248 ? -16.307 -1.075 -7.776 1.00 92.19 248 SER A O 1
ATOM 1925 N N . HIS A 1 249 ? -15.711 -2.799 -9.082 1.00 87.50 249 HIS A N 1
ATOM 1926 C CA . HIS A 1 249 ? -16.698 -2.526 -10.131 1.00 87.50 249 HIS A CA 1
ATOM 1927 C C . HIS A 1 249 ? -18.144 -2.459 -9.605 1.00 87.50 249 HIS A C 1
ATOM 1929 O O . HIS A 1 249 ? -18.937 -1.636 -10.071 1.00 87.50 249 HIS A O 1
ATOM 1935 N N . ASP A 1 250 ? -18.464 -3.318 -8.633 1.00 85.75 250 ASP A N 1
ATOM 1936 C CA . ASP A 1 250 ? -19.761 -3.401 -7.953 1.00 85.75 250 ASP A CA 1
ATOM 1937 C C . ASP A 1 250 ? -19.985 -2.288 -6.911 1.00 85.75 250 ASP A C 1
ATOM 1939 O O . ASP A 1 250 ? -21.085 -2.159 -6.383 1.00 85.75 250 ASP A O 1
ATOM 1943 N 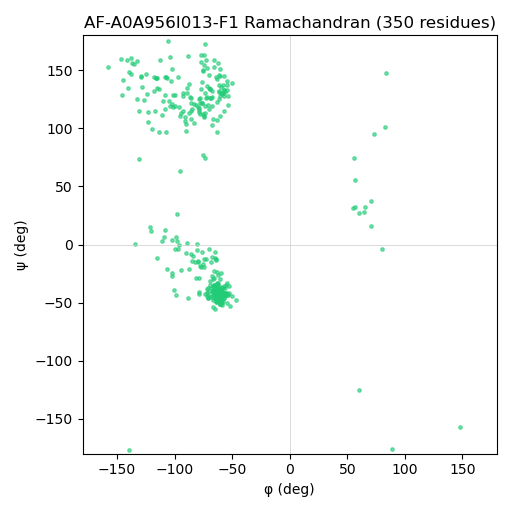N . GLY A 1 251 ? -18.968 -1.465 -6.628 1.00 83.44 251 GLY A N 1
ATOM 1944 C CA . GLY A 1 251 ? -19.038 -0.373 -5.660 1.00 83.44 251 GLY A CA 1
ATOM 1945 C C . GLY A 1 251 ? -19.110 -0.823 -4.199 1.00 83.44 251 GLY A C 1
ATOM 1946 O O . GLY A 1 251 ? -19.468 -0.014 -3.346 1.00 83.44 251 GLY A O 1
ATOM 1947 N N . MET A 1 252 ? -18.789 -2.086 -3.895 1.00 85.81 252 MET A N 1
ATOM 1948 C CA . MET A 1 252 ? -18.938 -2.655 -2.549 1.00 85.81 252 MET A CA 1
ATOM 1949 C C . MET A 1 252 ? -17.669 -2.594 -1.698 1.00 85.81 252 MET A C 1
ATOM 1951 O O . MET A 1 252 ? -17.759 -2.664 -0.467 1.00 85.81 252 MET A O 1
ATOM 1955 N N . ARG A 1 253 ? -16.495 -2.474 -2.327 1.00 92.38 253 ARG A N 1
ATOM 1956 C CA . ARG A 1 253 ? -15.186 -2.485 -1.664 1.00 92.38 253 ARG A CA 1
ATOM 1957 C C . ARG A 1 253 ? -14.274 -1.385 -2.190 1.00 92.38 253 ARG A C 1
ATOM 1959 O O . ARG A 1 253 ? -14.396 -0.957 -3.336 1.00 92.38 253 ARG A O 1
ATOM 1966 N N . LEU A 1 254 ? -13.323 -0.974 -1.359 1.00 94.12 254 LEU A N 1
ATOM 1967 C CA . LEU A 1 254 ? -12.241 -0.064 -1.733 1.00 94.12 254 LEU A CA 1
ATOM 1968 C C . LEU A 1 254 ? -10.921 -0.802 -1.818 1.00 94.12 254 LEU A C 1
ATOM 1970 O O . LEU A 1 254 ? -10.643 -1.651 -0.979 1.00 94.12 254 LEU A O 1
ATOM 1974 N N . TYR A 1 255 ? -10.081 -0.413 -2.768 1.00 94.38 255 TYR A N 1
ATOM 1975 C CA . TYR A 1 255 ? -8.710 -0.879 -2.888 1.00 94.38 255 TYR A CA 1
ATOM 1976 C C . TYR A 1 255 ? -7.733 0.165 -2.351 1.00 94.38 255 TYR A C 1
ATOM 1978 O O . TYR A 1 255 ? -7.760 1.330 -2.760 1.00 94.38 255 TYR A O 1
ATOM 1986 N N . ILE A 1 256 ? -6.837 -0.266 -1.464 1.00 94.44 256 ILE A N 1
ATOM 1987 C CA . ILE A 1 256 ? -5.760 0.569 -0.925 1.00 94.44 256 ILE A CA 1
ATOM 1988 C C . ILE A 1 256 ? -4.520 0.309 -1.780 1.00 94.44 256 ILE A C 1
ATOM 1990 O O . ILE A 1 256 ? -4.016 -0.807 -1.803 1.00 94.44 256 ILE A O 1
ATOM 1994 N N . ARG A 1 257 ? -4.059 1.309 -2.531 1.00 91.88 257 ARG A N 1
ATOM 1995 C CA . ARG A 1 257 ? -2.958 1.188 -3.510 1.00 91.88 257 ARG A CA 1
ATOM 1996 C C . ARG A 1 257 ? -2.038 2.405 -3.453 1.00 91.88 257 ARG A C 1
ATOM 1998 O O . ARG A 1 257 ? -2.294 3.291 -2.659 1.00 91.88 257 ARG A O 1
ATOM 2005 N N . ASP A 1 258 ? -1.022 2.500 -4.301 1.00 91.31 258 ASP A N 1
ATOM 2006 C CA . ASP A 1 258 ? -0.190 3.710 -4.430 1.00 91.31 258 ASP A CA 1
ATOM 2007 C C . ASP A 1 258 ? 0.434 4.160 -3.095 1.00 91.31 258 ASP A C 1
ATOM 2009 O O . ASP A 1 258 ? -0.027 5.083 -2.418 1.00 91.31 258 ASP A O 1
ATOM 2013 N N . HIS A 1 259 ? 1.447 3.413 -2.665 1.00 95.38 259 HIS A N 1
ATOM 2014 C CA . HIS A 1 259 ? 2.096 3.586 -1.364 1.00 95.38 259 HIS A CA 1
ATOM 2015 C C . HIS A 1 259 ? 3.503 4.172 -1.484 1.00 95.38 259 HIS A C 1
ATOM 2017 O O . HIS A 1 259 ? 4.268 4.140 -0.522 1.00 95.38 259 HIS A O 1
ATOM 2023 N N . ASP A 1 260 ? 3.872 4.690 -2.657 1.00 92.94 260 ASP A N 1
ATOM 2024 C CA . ASP A 1 260 ? 5.246 5.082 -2.981 1.00 92.94 260 ASP A CA 1
ATOM 2025 C C . ASP A 1 260 ? 5.779 6.291 -2.180 1.00 92.94 260 ASP A C 1
ATOM 2027 O O . ASP A 1 260 ? 6.985 6.550 -2.193 1.00 92.94 260 ASP A O 1
ATOM 2031 N N . LEU A 1 261 ? 4.899 6.995 -1.456 1.00 93.25 261 LEU A N 1
ATOM 2032 C CA . LEU A 1 261 ? 5.218 8.077 -0.516 1.00 93.25 261 LEU A CA 1
ATOM 2033 C C . LEU A 1 261 ? 5.159 7.660 0.964 1.00 93.25 261 LEU A C 1
ATOM 2035 O O . LEU A 1 261 ? 5.340 8.506 1.843 1.00 93.25 261 LEU A O 1
ATOM 2039 N N . GLY A 1 262 ? 4.918 6.379 1.250 1.00 95.38 262 GLY A N 1
ATOM 2040 C CA . GLY A 1 262 ? 4.951 5.834 2.603 1.00 95.38 262 GLY A CA 1
ATOM 2041 C C . GLY A 1 262 ? 6.368 5.675 3.165 1.00 95.38 262 GLY A C 1
ATOM 2042 O O . GLY A 1 262 ? 7.375 5.805 2.471 1.00 95.38 262 GLY A O 1
ATOM 2043 N N . PHE A 1 263 ? 6.425 5.328 4.449 1.00 96.94 263 PHE A N 1
ATOM 2044 C CA . PHE A 1 263 ? 7.631 5.018 5.219 1.00 96.94 263 PHE A CA 1
ATOM 2045 C C . PHE A 1 263 ? 8.676 6.144 5.220 1.00 96.94 263 PHE A C 1
ATOM 2047 O O . PHE A 1 263 ? 9.832 5.905 4.861 1.00 96.94 263 PHE A O 1
ATOM 2054 N N . PRO A 1 264 ? 8.323 7.375 5.636 1.00 94.19 264 PRO A N 1
ATOM 2055 C CA . PRO A 1 264 ? 9.328 8.417 5.813 1.00 94.19 264 PRO A CA 1
ATOM 2056 C C . PRO A 1 264 ? 10.396 7.958 6.820 1.00 94.19 264 PRO A C 1
ATOM 2058 O O . PRO A 1 264 ? 10.068 7.376 7.850 1.00 94.19 264 PRO A O 1
ATOM 2061 N N . GLU A 1 265 ? 11.675 8.220 6.533 1.00 87.69 265 GLU A N 1
ATOM 2062 C CA . GLU A 1 265 ? 12.763 7.943 7.489 1.00 87.69 265 GLU A CA 1
ATOM 2063 C C . GLU A 1 265 ? 12.685 8.838 8.729 1.00 87.69 265 GLU A C 1
ATOM 2065 O O . GLU A 1 265 ? 13.107 8.444 9.811 1.00 87.69 265 GLU A O 1
ATOM 2070 N N . GLN A 1 266 ? 12.148 10.048 8.561 1.00 84.25 266 GLN A N 1
ATOM 2071 C CA . GLN A 1 266 ? 11.921 11.008 9.631 1.00 84.25 266 GLN A CA 1
ATOM 2072 C C . GLN A 1 266 ? 10.511 11.572 9.519 1.00 84.25 266 GLN A C 1
ATOM 2074 O O . GLN A 1 266 ? 10.125 12.131 8.485 1.00 84.25 266 GLN A O 1
ATOM 2079 N N . ASP A 1 267 ? 9.760 11.466 10.608 1.00 79.31 267 ASP A N 1
ATOM 2080 C CA . ASP A 1 267 ? 8.444 12.068 10.718 1.00 79.31 267 ASP A CA 1
ATOM 2081 C C . ASP A 1 267 ? 8.584 13.593 10.830 1.00 79.31 267 ASP A C 1
ATOM 2083 O O . ASP A 1 267 ? 9.217 14.133 11.739 1.00 79.31 267 ASP A O 1
ATOM 2087 N N . ARG A 1 268 ? 7.996 14.315 9.871 1.00 85.12 268 ARG A N 1
ATOM 2088 C CA . ARG A 1 268 ? 7.895 15.778 9.936 1.00 85.12 268 ARG A CA 1
ATOM 2089 C C . ARG A 1 268 ? 6.645 16.139 10.717 1.00 85.12 268 ARG A C 1
ATOM 2091 O O . ARG A 1 268 ? 5.561 15.723 10.318 1.00 85.12 268 ARG A O 1
ATOM 2098 N N . VAL A 1 269 ? 6.788 16.979 11.743 1.00 82.31 269 VAL A N 1
ATOM 2099 C CA . VAL A 1 269 ? 5.698 17.366 12.660 1.00 82.31 269 VAL A CA 1
ATOM 2100 C C . VAL A 1 269 ? 4.416 17.755 11.919 1.00 82.31 269 VAL A C 1
ATOM 2102 O O . VAL A 1 269 ? 3.349 17.238 12.240 1.00 82.31 269 VAL A O 1
ATOM 2105 N N . ASP A 1 270 ? 4.510 18.602 10.892 1.00 85.81 270 ASP A N 1
ATOM 2106 C CA . ASP A 1 270 ? 3.326 19.047 10.147 1.00 85.81 270 ASP A CA 1
ATOM 2107 C C . ASP A 1 270 ? 2.651 17.912 9.369 1.00 85.81 270 ASP A C 1
ATOM 2109 O O . ASP A 1 270 ? 1.426 17.847 9.313 1.00 85.81 270 ASP A O 1
ATOM 2113 N N . ARG A 1 271 ? 3.429 16.971 8.819 1.00 86.19 271 ARG A N 1
ATOM 2114 C CA . ARG A 1 271 ? 2.874 15.801 8.120 1.00 86.19 271 ARG A CA 1
ATOM 2115 C C . ARG A 1 271 ? 2.217 14.837 9.095 1.00 86.19 271 ARG A C 1
ATOM 2117 O O . ARG A 1 271 ? 1.113 14.376 8.829 1.00 86.19 271 ARG A O 1
ATOM 2124 N N . THR A 1 272 ? 2.866 14.561 10.223 1.00 88.62 272 THR A N 1
ATOM 2125 C CA . THR A 1 272 ? 2.307 13.704 11.274 1.00 88.62 272 THR A CA 1
ATOM 2126 C C . THR A 1 272 ? 1.006 14.283 11.815 1.00 88.62 272 THR A C 1
ATOM 2128 O O . THR A 1 272 ? 0.049 13.539 12.001 1.00 88.62 272 THR A O 1
ATOM 2131 N N . ARG A 1 273 ? 0.929 15.610 11.989 1.00 91.62 273 ARG A N 1
ATOM 2132 C CA . ARG A 1 273 ? -0.304 16.297 12.391 1.00 91.62 273 ARG A CA 1
ATOM 2133 C C . ARG A 1 273 ? -1.428 16.083 11.377 1.00 91.62 273 ARG A C 1
ATOM 2135 O O . ARG A 1 273 ? -2.496 15.635 11.769 1.00 91.62 273 ARG A O 1
ATOM 2142 N N . VAL A 1 274 ? -1.178 16.324 10.088 1.00 92.50 274 VAL A N 1
ATOM 2143 C CA . VAL A 1 274 ? -2.188 16.129 9.027 1.00 92.50 274 VAL A CA 1
ATOM 2144 C C . VAL A 1 274 ? -2.652 14.671 8.943 1.00 92.50 274 VAL A C 1
ATOM 2146 O O . VAL A 1 274 ? -3.843 14.401 8.773 1.00 92.50 274 VAL A O 1
ATOM 2149 N N . LEU A 1 275 ? -1.730 13.715 9.086 1.00 94.69 275 LEU A N 1
ATOM 2150 C CA . LEU A 1 275 ? -2.066 12.292 9.131 1.00 94.69 275 LEU A CA 1
ATOM 2151 C C . LEU A 1 275 ? -2.941 11.963 10.343 1.00 94.69 275 LEU A C 1
ATOM 2153 O O . LEU A 1 275 ? -3.929 11.247 10.194 1.00 94.69 275 LEU A O 1
ATOM 2157 N N . LEU A 1 276 ? -2.616 12.502 11.520 1.00 96.00 276 LEU A N 1
ATOM 2158 C CA . LEU A 1 276 ? -3.397 12.292 12.738 1.00 96.00 276 LEU A CA 1
ATOM 2159 C C . LEU A 1 276 ? -4.796 12.909 12.623 1.00 96.00 276 LEU A C 1
ATOM 2161 O O . LEU A 1 276 ? -5.781 12.235 12.899 1.00 96.00 276 LEU A O 1
ATOM 2165 N N . GLU A 1 277 ? -4.904 14.147 12.139 1.00 95.50 277 GLU A N 1
ATOM 2166 C CA . GLU A 1 277 ? -6.189 14.807 11.865 1.00 95.50 277 GLU A CA 1
ATOM 2167 C C . GLU A 1 277 ? -7.044 13.998 10.883 1.00 95.50 277 GLU A C 1
ATOM 2169 O O . GLU A 1 277 ? -8.267 13.925 11.011 1.00 95.50 277 GLU A O 1
ATOM 2174 N N . THR A 1 278 ? -6.399 13.356 9.908 1.00 95.44 278 THR A N 1
ATOM 2175 C CA . THR A 1 278 ? -7.068 12.473 8.952 1.00 95.44 278 THR A CA 1
ATOM 2176 C C . THR A 1 278 ? -7.533 11.179 9.622 1.00 95.44 278 THR A C 1
ATOM 2178 O O . THR A 1 278 ? -8.696 10.817 9.457 1.00 95.44 278 THR A O 1
ATOM 2181 N N . LEU A 1 279 ? -6.688 10.522 10.427 1.00 97.75 279 LEU A N 1
ATOM 2182 C CA . LEU A 1 279 ? -7.056 9.342 11.224 1.00 97.75 279 LEU A CA 1
ATOM 2183 C C . LEU A 1 279 ? -8.259 9.632 12.132 1.00 97.75 279 LEU A C 1
ATOM 2185 O O . LEU A 1 279 ? -9.202 8.846 12.172 1.00 97.75 279 LEU A O 1
ATOM 2189 N N . MET A 1 280 ? -8.271 10.791 12.792 1.00 97.69 280 MET A N 1
ATOM 2190 C CA . MET A 1 280 ? -9.335 11.209 13.714 1.00 97.69 280 MET A CA 1
ATOM 2191 C C . MET A 1 280 ? -10.702 11.424 13.042 1.00 97.69 280 MET A C 1
ATOM 2193 O O . MET A 1 280 ? -11.711 11.613 13.724 1.00 97.69 280 MET A O 1
ATOM 2197 N N . ARG A 1 281 ? -10.783 11.351 11.705 1.00 97.06 281 ARG A N 1
ATOM 2198 C CA . ARG A 1 281 ? -12.065 11.313 10.983 1.00 97.06 281 ARG A CA 1
ATOM 2199 C C . ARG A 1 281 ? -12.835 10.018 11.215 1.00 97.06 28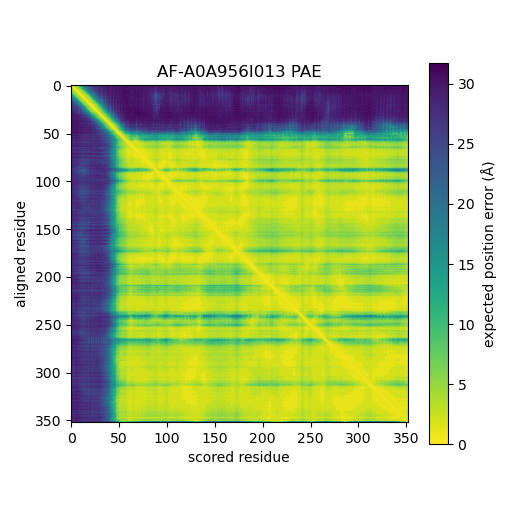1 ARG A C 1
ATOM 2201 O O . ARG A 1 281 ? -14.037 9.999 10.943 1.00 97.06 281 ARG A O 1
ATOM 2208 N N . THR A 1 282 ? -12.195 8.974 11.740 1.00 98.06 282 THR A N 1
ATOM 2209 C CA . THR A 1 282 ? -12.878 7.755 12.167 1.00 98.06 282 THR A CA 1
ATOM 2210 C C . THR A 1 282 ? -12.784 7.527 13.670 1.00 98.06 282 THR A C 1
ATOM 2212 O O . THR A 1 282 ? -11.720 7.640 14.263 1.00 98.06 282 THR A O 1
ATOM 2215 N N . GLN A 1 283 ? -13.917 7.168 14.272 1.00 98.50 283 GLN A N 1
ATOM 2216 C CA . GLN A 1 283 ? -14.025 6.670 15.647 1.00 98.50 283 GLN A CA 1
ATOM 2217 C C . GLN A 1 283 ? -14.647 5.263 15.680 1.00 98.50 283 GLN A C 1
ATOM 2219 O O . GLN A 1 283 ? -15.058 4.780 16.734 1.00 98.50 283 GLN A O 1
ATOM 2224 N N . LYS A 1 284 ? -14.766 4.636 14.505 1.00 98.38 284 LYS A N 1
ATOM 2225 C CA . LYS A 1 284 ? -15.354 3.322 14.259 1.00 98.38 284 LYS A CA 1
ATOM 2226 C C . LYS A 1 284 ? -14.334 2.477 13.501 1.00 98.38 284 LYS A C 1
ATOM 2228 O O . LYS A 1 284 ? -13.852 2.883 12.445 1.00 98.38 284 LYS A O 1
ATOM 2233 N N . PHE A 1 285 ? -13.995 1.313 14.027 1.00 98.31 285 PHE A N 1
ATOM 2234 C CA . PHE A 1 285 ? -12.864 0.507 13.586 1.00 98.31 285 PHE A CA 1
ATOM 2235 C C . PHE A 1 285 ? -13.258 -0.946 13.395 1.00 98.31 285 PHE A C 1
ATOM 2237 O O . PHE A 1 285 ? -14.245 -1.430 13.951 1.00 98.31 285 PHE A O 1
ATOM 2244 N N . SER A 1 286 ? -12.459 -1.639 12.586 1.00 97.44 286 SER A N 1
ATOM 2245 C CA . SER A 1 286 ? -12.565 -3.083 12.486 1.00 97.44 286 SER A CA 1
AT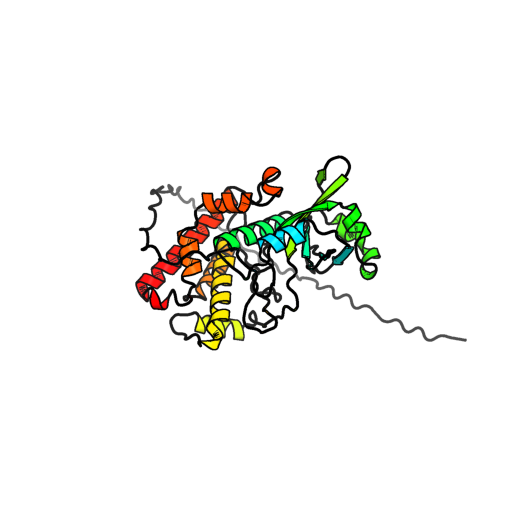OM 2246 C C . SER A 1 286 ? -11.908 -3.741 13.687 1.00 97.44 286 SER A C 1
ATOM 2248 O O . SER A 1 286 ? -10.726 -3.502 13.947 1.00 97.44 286 SER A O 1
ATOM 2250 N N . ARG A 1 287 ? -12.650 -4.609 14.379 1.00 97.50 287 ARG A N 1
ATOM 2251 C CA . ARG A 1 287 ? -12.141 -5.409 15.495 1.00 97.50 287 ARG A CA 1
ATOM 2252 C C . ARG A 1 287 ? -10.959 -6.260 15.057 1.00 97.50 287 ARG A C 1
ATOM 2254 O O . ARG A 1 287 ? -9.950 -6.284 15.751 1.00 97.50 287 ARG A O 1
ATOM 2261 N N . ARG A 1 288 ? -11.032 -6.871 13.867 1.00 95.50 288 ARG A N 1
ATOM 2262 C CA . ARG A 1 288 ? -9.918 -7.628 13.272 1.00 95.50 288 ARG A CA 1
ATOM 2263 C C . ARG A 1 288 ? -8.690 -6.752 13.051 1.00 95.50 288 ARG A C 1
ATOM 2265 O O . ARG A 1 288 ? -7.615 -7.118 13.513 1.00 95.50 288 ARG A O 1
ATOM 2272 N N . THR A 1 289 ? -8.828 -5.597 12.399 1.00 97.31 289 THR A N 1
ATOM 2273 C CA . THR A 1 289 ? -7.685 -4.696 12.160 1.00 97.31 289 THR A CA 1
ATOM 2274 C C . THR A 1 289 ? -7.042 -4.253 13.477 1.00 97.31 289 THR A C 1
ATOM 2276 O O . THR A 1 289 ? -5.820 -4.290 13.601 1.00 97.31 289 THR A O 1
ATOM 2279 N N . VAL A 1 290 ? -7.846 -3.887 14.482 1.00 98.31 290 VAL A N 1
ATOM 2280 C CA . VAL A 1 290 ? -7.345 -3.494 15.811 1.00 98.31 290 VAL A CA 1
ATOM 2281 C C . VAL A 1 290 ? -6.670 -4.669 16.521 1.00 98.31 290 VAL A C 1
ATOM 2283 O O . VAL A 1 290 ? -5.576 -4.499 17.052 1.00 98.31 290 VAL A O 1
ATOM 2286 N N . ALA A 1 291 ? -7.247 -5.871 16.476 1.00 96.94 291 ALA A N 1
ATOM 2287 C CA . ALA A 1 291 ? -6.632 -7.075 17.036 1.00 96.94 291 ALA A CA 1
ATOM 2288 C C . ALA A 1 291 ? -5.273 -7.371 16.377 1.00 96.94 291 ALA A C 1
ATOM 2290 O O . ALA A 1 291 ? -4.278 -7.586 17.064 1.00 96.94 291 ALA A O 1
ATOM 2291 N N . ARG A 1 292 ? -5.188 -7.288 15.041 1.00 97.25 292 ARG A N 1
ATOM 2292 C CA . ARG A 1 292 ? -3.927 -7.482 14.307 1.00 97.25 292 ARG A CA 1
ATOM 2293 C C . ARG A 1 292 ? -2.906 -6.388 14.611 1.00 97.25 292 ARG A C 1
ATOM 2295 O O . ARG A 1 292 ? -1.720 -6.689 14.688 1.00 97.25 292 ARG A O 1
ATOM 2302 N N . LEU A 1 293 ? -3.337 -5.144 14.836 1.00 98.12 293 LEU A N 1
ATOM 2303 C CA . LEU A 1 293 ? -2.459 -4.083 15.333 1.00 98.12 293 LEU A CA 1
ATOM 2304 C C . LEU 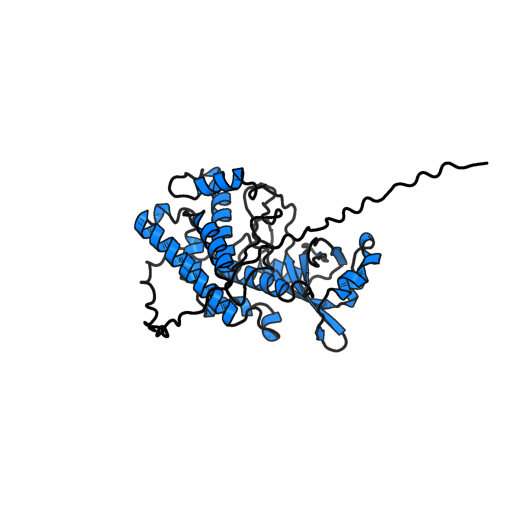A 1 293 ? -1.942 -4.400 16.738 1.00 98.12 293 LEU A C 1
ATOM 2306 O O . LEU A 1 293 ? -0.743 -4.270 16.965 1.00 98.12 293 LEU A O 1
ATOM 2310 N N . ARG A 1 294 ? -2.789 -4.855 17.667 1.00 97.69 294 ARG A N 1
ATOM 2311 C CA . ARG A 1 294 ? -2.358 -5.261 19.018 1.00 97.69 294 ARG A CA 1
ATOM 2312 C C . ARG A 1 294 ? -1.344 -6.410 18.968 1.00 97.69 294 ARG A C 1
ATOM 2314 O O . ARG A 1 294 ? -0.321 -6.325 19.638 1.00 97.69 294 ARG A O 1
ATOM 2321 N N . ASP A 1 295 ? -1.535 -7.384 18.084 1.00 96.38 295 ASP A N 1
ATOM 2322 C CA . ASP A 1 295 ? -0.596 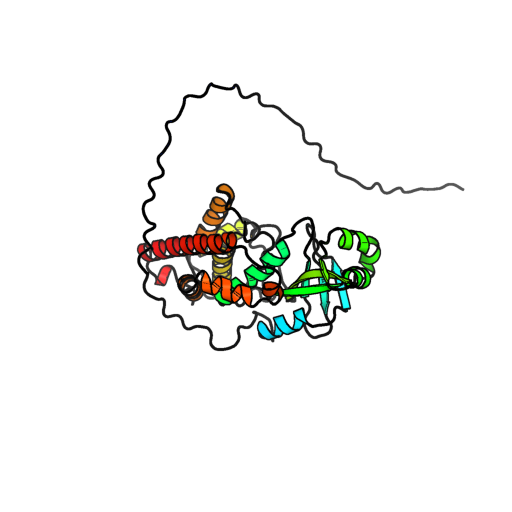-8.500 17.882 1.00 96.38 295 ASP A CA 1
ATOM 2323 C C . ASP A 1 295 ? 0.689 -8.110 17.126 1.00 96.38 295 ASP A C 1
ATOM 2325 O O . ASP A 1 295 ? 1.687 -8.837 17.155 1.00 96.38 295 ASP A O 1
ATOM 2329 N N . MET A 1 296 ? 0.678 -6.985 16.406 1.00 97.62 296 MET A N 1
ATOM 2330 C CA . MET A 1 296 ? 1.807 -6.551 15.589 1.00 97.62 296 MET A CA 1
ATOM 2331 C C . MET A 1 296 ? 2.992 -6.167 16.474 1.00 97.62 296 MET A C 1
ATOM 2333 O O . MET A 1 296 ? 2.943 -5.217 17.249 1.00 97.62 296 MET A O 1
ATOM 2337 N N . THR A 1 297 ? 4.106 -6.869 16.295 1.00 98.25 297 THR A N 1
ATOM 2338 C CA . THR A 1 297 ? 5.393 -6.542 16.916 1.00 98.25 297 THR A CA 1
ATOM 2339 C C . THR A 1 297 ? 6.403 -6.106 15.865 1.00 98.25 297 THR A C 1
ATOM 2341 O O . THR A 1 297 ? 6.320 -6.507 14.700 1.00 98.25 297 THR A O 1
ATOM 2344 N N . ARG A 1 298 ? 7.439 -5.376 16.287 1.00 98.25 298 ARG A N 1
ATOM 2345 C CA . ARG A 1 298 ? 8.566 -5.014 15.416 1.00 98.25 298 ARG A CA 1
ATOM 2346 C C . ARG A 1 298 ? 9.178 -6.236 14.723 1.00 98.25 298 ARG A C 1
ATOM 2348 O O . ARG A 1 298 ? 9.487 -6.186 13.535 1.00 98.25 298 ARG A O 1
ATOM 2355 N N . ALA A 1 299 ? 9.323 -7.340 15.461 1.00 98.38 299 ALA A N 1
ATOM 2356 C CA . ALA A 1 299 ? 9.840 -8.600 14.937 1.00 98.38 299 ALA A CA 1
ATOM 2357 C C . ALA A 1 299 ? 8.902 -9.213 13.887 1.00 98.38 299 ALA A C 1
ATOM 2359 O O . ALA A 1 299 ? 9.380 -9.665 12.851 1.00 98.38 299 ALA A O 1
ATOM 2360 N N . SER A 1 300 ? 7.581 -9.175 14.105 1.00 98.25 300 SER A N 1
ATOM 2361 C CA . SER A 1 300 ? 6.608 -9.664 13.118 1.00 98.25 300 SER A CA 1
ATOM 2362 C C . SER A 1 300 ? 6.638 -8.854 11.818 1.00 98.25 300 SER A C 1
ATOM 2364 O O . SER A 1 300 ? 6.640 -9.448 10.742 1.00 98.25 300 SER A O 1
ATOM 2366 N N . VAL A 1 301 ? 6.763 -7.521 11.902 1.00 98.38 301 VAL A N 1
ATOM 2367 C CA . VAL A 1 301 ? 6.889 -6.642 10.728 1.00 98.38 301 VAL A CA 1
ATOM 2368 C C . VAL A 1 301 ? 8.175 -6.948 9.972 1.00 98.38 301 VAL A C 1
ATOM 2370 O O . VAL A 1 301 ? 8.135 -7.177 8.766 1.00 98.38 301 VAL A O 1
ATOM 2373 N N . ALA A 1 302 ? 9.309 -7.018 10.674 1.00 98.19 302 ALA A N 1
ATOM 2374 C CA . ALA A 1 302 ? 10.588 -7.356 10.060 1.00 98.19 302 ALA A CA 1
ATOM 2375 C C . ALA A 1 302 ? 10.552 -8.741 9.389 1.00 98.19 302 ALA A C 1
ATOM 2377 O O . ALA A 1 302 ? 11.008 -8.882 8.256 1.00 98.19 302 ALA A O 1
ATOM 2378 N N . ALA A 1 303 ? 9.967 -9.743 10.052 1.00 98.19 303 ALA A N 1
ATOM 2379 C CA . ALA A 1 303 ? 9.849 -11.098 9.527 1.00 98.19 303 ALA A CA 1
ATOM 2380 C C . ALA A 1 303 ? 8.938 -11.174 8.295 1.00 98.19 303 ALA A C 1
ATOM 2382 O O . ALA A 1 303 ? 9.283 -11.857 7.332 1.00 98.19 303 ALA A O 1
ATOM 2383 N N . GLU A 1 304 ? 7.797 -10.476 8.287 1.00 97.69 304 GLU A N 1
ATOM 2384 C CA . GLU A 1 304 ? 6.916 -10.460 7.116 1.00 97.69 304 GLU A CA 1
ATOM 2385 C C . GLU A 1 304 ? 7.567 -9.741 5.938 1.00 97.69 304 GLU A C 1
ATOM 2387 O O . GLU A 1 304 ? 7.542 -10.244 4.815 1.00 97.69 304 GLU A O 1
ATOM 2392 N N . VAL A 1 305 ? 8.187 -8.587 6.188 1.00 97.94 305 VAL A N 1
ATOM 2393 C CA . VAL A 1 305 ? 8.903 -7.829 5.162 1.00 97.94 305 VAL A CA 1
ATOM 2394 C C . VAL A 1 305 ? 10.038 -8.666 4.564 1.00 97.94 305 VAL A C 1
ATOM 2396 O O . VAL A 1 305 ? 10.181 -8.693 3.344 1.00 97.94 305 VAL A O 1
ATOM 2399 N N . ALA A 1 306 ? 10.761 -9.431 5.391 1.00 97.25 306 ALA A N 1
ATOM 2400 C CA . ALA A 1 306 ? 11.842 -10.323 4.969 1.00 97.25 306 ALA A CA 1
ATOM 2401 C C . ALA A 1 306 ? 11.397 -11.505 4.083 1.00 97.25 306 ALA A C 1
ATOM 2403 O O . ALA A 1 306 ? 12.242 -12.180 3.492 1.00 97.25 306 ALA A O 1
ATOM 2404 N N . LYS A 1 307 ? 10.087 -11.770 3.959 1.00 96.94 307 LYS A N 1
ATOM 2405 C CA . LYS A 1 307 ? 9.557 -12.761 3.004 1.00 96.94 307 LYS A CA 1
ATOM 2406 C C . LYS A 1 307 ? 9.620 -12.274 1.559 1.00 96.94 307 LYS A C 1
ATOM 2408 O O . LYS A 1 307 ? 9.385 -13.068 0.643 1.00 96.94 307 LYS A O 1
ATOM 2413 N N . ASP A 1 308 ? 9.875 -10.988 1.327 1.00 98.06 308 ASP A N 1
ATOM 2414 C CA . ASP A 1 308 ? 10.138 -10.516 -0.021 1.00 98.06 308 ASP A CA 1
ATOM 2415 C C . ASP A 1 308 ? 11.491 -11.046 -0.527 1.00 98.06 308 ASP A C 1
ATOM 2417 O O . ASP A 1 308 ? 12.481 -10.993 0.203 1.00 98.06 308 ASP A O 1
ATOM 2421 N N . PRO A 1 309 ? 11.573 -11.564 -1.767 1.00 96.06 309 PRO A N 1
ATOM 2422 C CA . PRO A 1 309 ? 12.806 -12.156 -2.275 1.00 96.06 309 PRO A CA 1
ATOM 2423 C C . PRO A 1 309 ? 14.014 -11.228 -2.202 1.00 96.06 309 PRO A C 1
ATOM 2425 O O . PRO A 1 309 ? 15.106 -11.714 -1.931 1.00 96.06 309 PRO A O 1
ATOM 2428 N N . ARG A 1 310 ? 13.795 -9.921 -2.403 1.00 93.81 310 ARG A N 1
ATOM 2429 C CA . ARG A 1 310 ? 14.848 -8.904 -2.440 1.00 93.81 310 ARG A CA 1
ATOM 2430 C C . ARG A 1 310 ? 15.412 -8.555 -1.062 1.00 93.81 310 ARG A C 1
ATOM 2432 O O . ARG A 1 310 ? 16.453 -7.915 -0.964 1.00 93.81 310 ARG A O 1
ATOM 2439 N N . SER A 1 311 ? 14.755 -8.988 0.017 1.00 94.69 311 SER A N 1
ATOM 2440 C CA . SER A 1 311 ? 15.239 -8.763 1.383 1.00 94.69 311 SER A CA 1
ATOM 2441 C C . SER A 1 311 ? 16.574 -9.447 1.691 1.00 94.69 311 SER A C 1
ATOM 2443 O O . SER A 1 311 ? 17.168 -9.150 2.725 1.00 94.69 311 SER A O 1
ATOM 2445 N N . ARG A 1 312 ? 17.046 -10.356 0.827 1.00 91.31 312 ARG A N 1
ATOM 2446 C CA . ARG A 1 312 ? 18.354 -11.012 0.959 1.00 91.31 312 ARG A CA 1
ATOM 2447 C C . ARG A 1 312 ? 19.498 -10.119 0.485 1.00 91.31 312 ARG A C 1
ATOM 2449 O O . ARG A 1 312 ? 20.610 -10.253 0.980 1.00 91.31 312 ARG A O 1
ATOM 2456 N N . GLU A 1 313 ? 19.224 -9.233 -0.464 1.00 91.81 313 GLU A N 1
ATOM 2457 C CA . GLU A 1 313 ? 20.203 -8.353 -1.098 1.00 91.81 313 GLU A CA 1
ATOM 2458 C C . GLU A 1 313 ? 20.154 -6.935 -0.517 1.00 91.81 313 GLU A C 1
ATOM 2460 O O . GLU A 1 313 ? 21.186 -6.297 -0.327 1.00 91.81 313 GLU A O 1
ATOM 2465 N N . GLU A 1 314 ? 18.954 -6.432 -0.227 1.00 91.94 314 GLU A N 1
ATOM 2466 C CA . GLU A 1 314 ? 18.729 -5.080 0.280 1.00 91.94 314 GLU A CA 1
ATOM 2467 C C . GLU A 1 314 ? 17.548 -5.107 1.258 1.00 91.94 314 GLU A C 1
ATOM 2469 O O . GLU A 1 314 ? 16.467 -5.601 0.931 1.00 91.94 314 GLU A O 1
ATOM 2474 N N . ALA A 1 315 ? 17.723 -4.556 2.464 1.00 94.38 315 ALA A N 1
ATOM 2475 C CA . ALA A 1 315 ? 16.605 -4.416 3.396 1.00 94.38 315 ALA A CA 1
ATOM 2476 C C . ALA A 1 315 ? 15.472 -3.651 2.701 1.00 94.38 315 ALA A C 1
ATOM 2478 O O . ALA A 1 315 ? 15.755 -2.678 2.020 1.00 94.38 315 ALA A O 1
ATOM 2479 N N . ILE A 1 316 ? 14.205 -4.053 2.843 1.00 97.62 316 ILE A N 1
ATOM 2480 C CA . ILE A 1 316 ? 13.086 -3.319 2.222 1.00 97.62 316 ILE A CA 1
ATOM 2481 C C . ILE A 1 316 ? 12.749 -2.075 3.051 1.00 97.62 316 ILE A C 1
ATOM 2483 O O . ILE A 1 316 ? 12.592 -0.998 2.479 1.00 97.62 316 ILE A O 1
ATOM 2487 N N . LEU A 1 317 ? 12.755 -2.189 4.381 1.00 97.69 317 LEU A N 1
ATOM 2488 C CA . LEU A 1 317 ? 12.658 -1.073 5.323 1.00 97.69 317 LEU A CA 1
ATOM 2489 C C . LEU A 1 317 ? 13.940 -0.959 6.153 1.00 97.69 317 LEU A C 1
ATOM 2491 O O . LEU A 1 317 ? 14.529 -1.971 6.532 1.00 97.69 317 LEU A O 1
ATOM 2495 N N . SER A 1 318 ? 14.360 0.267 6.451 1.00 96.62 318 SER A N 1
ATOM 2496 C CA . SER A 1 318 ? 15.440 0.541 7.399 1.00 96.62 318 SER A CA 1
ATOM 2497 C C . SER A 1 318 ? 14.976 0.328 8.851 1.00 96.62 318 SER A C 1
ATOM 2499 O O . SER A 1 318 ? 13.771 0.330 9.123 1.00 96.62 318 SER A O 1
ATOM 2501 N N . PRO A 1 319 ? 15.905 0.191 9.818 1.00 96.19 319 PRO A N 1
ATOM 2502 C CA . PRO A 1 319 ? 15.551 0.134 11.236 1.00 96.19 319 PRO A CA 1
ATOM 2503 C C . PRO A 1 319 ? 14.697 1.323 11.694 1.00 96.19 319 PRO A C 1
ATOM 2505 O O . PRO A 1 319 ? 13.685 1.108 12.351 1.00 96.19 319 PRO A O 1
ATOM 2508 N N . ALA A 1 320 ? 15.038 2.543 11.265 1.00 96.44 320 ALA A N 1
ATOM 2509 C CA . ALA A 1 320 ? 14.284 3.750 11.606 1.00 96.44 320 ALA A CA 1
ATOM 2510 C C . ALA A 1 320 ? 12.855 3.726 11.038 1.00 96.44 320 ALA A C 1
ATOM 2512 O O . ALA A 1 320 ? 11.910 4.114 11.719 1.00 96.44 320 ALA A O 1
ATOM 2513 N N . GLN A 1 321 ? 12.669 3.214 9.815 1.00 97.69 321 GLN A N 1
ATOM 2514 C CA . GLN A 1 321 ? 11.335 3.057 9.228 1.00 97.69 321 GLN A CA 1
ATOM 2515 C C . GLN A 1 321 ? 10.495 2.015 9.981 1.00 97.69 321 GLN A C 1
ATOM 2517 O O . GLN A 1 321 ? 9.300 2.231 10.177 1.00 97.69 321 GLN A O 1
ATOM 2522 N N . LEU A 1 322 ? 11.101 0.906 10.426 1.00 97.94 322 LEU A N 1
ATOM 2523 C CA . LEU A 1 322 ? 10.423 -0.083 11.275 1.00 97.94 322 LEU A CA 1
ATOM 2524 C C . LEU A 1 322 ? 10.000 0.535 12.612 1.00 97.94 322 LEU A C 1
ATOM 2526 O O . LEU A 1 322 ? 8.866 0.339 13.044 1.00 97.94 322 LEU A O 1
ATOM 2530 N N . ASP A 1 323 ? 10.882 1.311 13.238 1.00 97.19 323 ASP A N 1
ATOM 2531 C CA . ASP A 1 323 ? 10.592 1.991 14.501 1.00 97.19 323 ASP A CA 1
ATOM 2532 C C . ASP A 1 323 ? 9.473 3.034 14.326 1.00 97.19 323 ASP A C 1
ATOM 2534 O O . ASP A 1 323 ? 8.576 3.123 15.164 1.00 97.19 323 ASP A O 1
ATOM 2538 N N . GLY A 1 324 ? 9.454 3.752 13.197 1.00 97.00 324 GLY A N 1
ATOM 2539 C CA . GLY A 1 324 ? 8.375 4.675 12.832 1.00 97.00 324 GLY A CA 1
ATOM 2540 C C . GLY A 1 324 ? 7.018 3.985 12.653 1.00 97.00 324 GLY A C 1
ATOM 2541 O O . GLY A 1 324 ? 6.003 4.491 13.130 1.00 97.00 324 GLY A O 1
ATOM 2542 N N . VAL A 1 325 ? 6.979 2.796 12.037 1.00 98.19 325 VAL A N 1
ATOM 2543 C CA . VAL A 1 325 ? 5.747 1.982 11.961 1.00 98.19 325 VAL A CA 1
ATOM 2544 C C . VAL A 1 325 ? 5.249 1.630 13.362 1.00 98.19 325 VAL A C 1
ATOM 2546 O O . VAL A 1 325 ? 4.061 1.788 13.637 1.00 98.19 325 VAL A O 1
ATOM 2549 N N . MET A 1 326 ? 6.143 1.210 14.263 1.00 98.44 326 MET A N 1
ATOM 2550 C CA . MET A 1 326 ? 5.763 0.860 15.635 1.00 98.44 326 MET A CA 1
ATOM 2551 C C . MET A 1 326 ? 5.264 2.071 16.428 1.00 98.44 326 MET A C 1
ATOM 2553 O O . MET A 1 326 ? 4.225 1.986 17.072 1.00 98.44 326 MET A O 1
ATOM 2557 N N . ALA A 1 327 ? 5.922 3.227 16.317 1.00 97.12 327 ALA A N 1
ATOM 2558 C CA . ALA A 1 327 ? 5.463 4.450 16.975 1.00 97.12 327 ALA A CA 1
ATOM 2559 C C . ALA A 1 327 ? 4.062 4.883 16.500 1.00 97.12 327 ALA A C 1
ATOM 2561 O O . ALA A 1 327 ? 3.216 5.293 17.302 1.00 97.12 327 ALA A O 1
ATOM 2562 N N . ARG A 1 328 ? 3.786 4.761 15.196 1.00 98.25 328 ARG A N 1
ATOM 2563 C CA . ARG A 1 328 ? 2.466 5.078 14.630 1.00 98.25 328 ARG A CA 1
ATOM 2564 C C . ARG A 1 328 ? 1.411 4.041 15.017 1.00 98.25 328 ARG A C 1
ATOM 2566 O O . ARG A 1 328 ? 0.302 4.438 15.363 1.00 98.25 328 ARG A O 1
ATOM 2573 N N . ARG A 1 329 ? 1.756 2.750 15.057 1.00 98.56 329 ARG A N 1
ATOM 2574 C CA . ARG A 1 329 ? 0.902 1.691 15.626 1.00 98.56 329 ARG A CA 1
ATOM 2575 C C . ARG A 1 329 ? 0.503 2.023 17.064 1.00 98.56 329 ARG A C 1
ATOM 2577 O O . ARG A 1 329 ? -0.684 2.004 17.368 1.00 98.56 329 ARG A O 1
ATOM 2584 N N . ASP A 1 330 ? 1.462 2.365 17.921 1.00 98.50 330 ASP A N 1
ATOM 2585 C CA . ASP A 1 330 ? 1.190 2.673 19.331 1.00 98.50 330 ASP A CA 1
ATOM 2586 C C . ASP A 1 330 ? 0.264 3.892 19.471 1.00 98.50 330 ASP A C 1
ATOM 2588 O O . ASP A 1 330 ? -0.634 3.904 20.308 1.00 98.50 330 ASP A O 1
ATOM 2592 N N . THR A 1 331 ? 0.423 4.893 18.597 1.00 98.31 331 THR A N 1
ATOM 2593 C CA . THR A 1 331 ? -0.474 6.061 18.558 1.00 98.31 331 THR A CA 1
ATOM 2594 C C . THR A 1 331 ? -1.897 5.677 18.145 1.00 98.31 331 THR A C 1
ATOM 2596 O O . THR A 1 331 ? -2.853 6.146 18.758 1.00 98.31 331 THR A O 1
ATOM 2599 N N . ILE A 1 332 ? -2.055 4.808 17.135 1.00 98.69 332 ILE A N 1
ATOM 2600 C CA . ILE A 1 332 ? -3.374 4.294 16.729 1.00 98.69 332 ILE A CA 1
ATOM 2601 C C . ILE A 1 332 ? -4.030 3.562 17.899 1.00 98.69 332 ILE A C 1
ATOM 2603 O O . ILE A 1 332 ? -5.188 3.826 18.199 1.00 98.69 332 ILE A O 1
ATOM 2607 N N . LEU A 1 333 ? -3.301 2.662 18.564 1.00 98.75 333 LEU A N 1
ATOM 2608 C CA . LEU A 1 333 ? -3.843 1.887 19.680 1.00 98.75 333 LEU A CA 1
ATOM 2609 C C . LEU A 1 333 ? -4.221 2.784 20.858 1.00 98.75 333 LEU A C 1
ATOM 2611 O O . LEU A 1 333 ? -5.319 2.645 21.376 1.00 98.75 333 LEU A O 1
ATOM 2615 N N . SER A 1 334 ? -3.388 3.769 21.205 1.00 98.44 334 SER A N 1
ATOM 2616 C CA . SER A 1 334 ? -3.729 4.751 22.241 1.00 98.44 334 SER A CA 1
ATOM 2617 C C . SER A 1 334 ? -4.989 5.552 21.901 1.00 98.44 334 SER A C 1
ATOM 2619 O O . SER A 1 334 ? -5.760 5.868 22.803 1.00 98.44 334 SER A O 1
ATOM 2621 N N . TYR A 1 335 ? -5.201 5.889 20.625 1.00 98.62 335 TYR A N 1
ATOM 2622 C CA . TYR A 1 335 ? -6.407 6.584 20.177 1.00 98.62 335 TYR A CA 1
ATOM 2623 C C . TYR A 1 335 ? -7.648 5.682 20.204 1.00 98.62 335 TYR A C 1
ATOM 2625 O O . TYR A 1 335 ? -8.719 6.113 20.615 1.00 98.62 335 TYR A O 1
ATOM 2633 N N . VAL A 1 336 ? -7.519 4.426 19.775 1.00 98.62 336 VAL A N 1
ATOM 2634 C CA . VAL A 1 336 ? -8.624 3.461 19.823 1.00 98.62 336 VAL A CA 1
ATOM 2635 C C . VAL A 1 336 ? -9.001 3.151 21.268 1.00 98.62 336 VAL A C 1
ATOM 2637 O O . VAL A 1 336 ? -10.184 3.174 21.591 1.00 98.62 336 VAL A O 1
ATOM 2640 N N . ASP A 1 337 ? -8.020 2.905 22.135 1.00 98.38 337 ASP A N 1
ATOM 2641 C CA . ASP A 1 337 ? -8.252 2.555 23.535 1.00 98.38 337 ASP A CA 1
ATOM 2642 C C . ASP A 1 337 ? -8.922 3.718 24.287 1.00 98.38 337 ASP A C 1
ATOM 2644 O O . ASP A 1 337 ? -9.897 3.486 24.996 1.00 98.38 337 ASP A O 1
ATOM 2648 N N . SER A 1 338 ? -8.534 4.977 24.034 1.00 98.50 338 SER A N 1
ATOM 2649 C CA . SER A 1 338 ? -9.227 6.125 24.640 1.00 98.50 338 SER A CA 1
ATOM 2650 C C . SER A 1 338 ? -10.685 6.259 24.186 1.00 98.50 338 SER A C 1
ATOM 2652 O O . SER A 1 338 ? -11.554 6.597 24.987 1.00 98.50 338 SER A O 1
ATOM 2654 N N . LEU A 1 339 ? -10.986 5.945 22.922 1.00 98.50 339 LEU A N 1
ATOM 2655 C CA . LEU A 1 339 ? -12.367 5.891 22.442 1.00 98.50 339 LEU A CA 1
ATOM 2656 C C . LEU A 1 339 ? -13.141 4.728 23.070 1.00 98.50 339 LEU A C 1
ATOM 2658 O O . LEU A 1 339 ? -14.334 4.869 23.332 1.00 98.50 339 LEU A O 1
ATOM 2662 N N . VAL A 1 340 ? -12.501 3.574 23.281 1.00 98.25 340 VAL A N 1
ATOM 2663 C CA . VAL A 1 340 ? -13.124 2.421 23.949 1.00 98.25 340 VAL A CA 1
ATOM 2664 C C . VAL A 1 340 ? -13.452 2.761 25.400 1.00 98.25 340 VAL A C 1
ATOM 2666 O O . VAL A 1 340 ? -14.553 2.441 25.840 1.00 98.25 340 VAL A O 1
ATOM 2669 N N . ASP A 1 341 ? -12.561 3.454 26.105 1.00 97.81 341 ASP A N 1
ATOM 2670 C CA . ASP A 1 341 ? -12.804 3.918 27.473 1.00 97.81 341 ASP A CA 1
ATOM 2671 C C . ASP A 1 341 ? -13.974 4.915 27.540 1.00 97.81 341 ASP A C 1
ATOM 2673 O O . ASP A 1 341 ? -14.790 4.865 28.459 1.00 97.81 341 ASP A O 1
ATOM 2677 N N . GLU A 1 342 ? -14.091 5.806 26.550 1.00 98.12 342 GLU A N 1
ATOM 2678 C CA . GLU A 1 342 ? -15.133 6.841 26.510 1.00 98.12 342 GLU A CA 1
ATOM 2679 C C . GLU A 1 342 ? -16.505 6.310 26.052 1.00 98.12 342 GLU A C 1
ATOM 2681 O O . GLU A 1 342 ? -17.540 6.676 26.614 1.00 98.12 342 GLU A O 1
ATOM 2686 N N . TYR A 1 343 ? -16.539 5.458 25.023 1.00 97.81 343 TYR A N 1
ATOM 2687 C CA . TYR A 1 343 ? -17.774 5.051 24.337 1.00 97.81 343 TYR A CA 1
ATOM 2688 C C . TYR A 1 343 ? -18.117 3.564 24.483 1.00 97.81 343 TYR A C 1
ATOM 2690 O O . TYR A 1 343 ? -19.227 3.158 24.132 1.00 97.81 343 TYR A O 1
ATOM 2698 N N . GLY A 1 344 ? -17.202 2.743 24.991 1.00 97.38 344 GLY A N 1
ATOM 2699 C CA . GLY A 1 344 ? -17.334 1.291 25.061 1.00 97.38 344 GLY A CA 1
ATOM 2700 C C . GLY A 1 344 ? -16.941 0.579 23.761 1.00 97.38 344 GLY A C 1
ATOM 2701 O O . GLY A 1 344 ? -17.160 1.071 22.650 1.00 97.38 344 GLY A O 1
ATOM 2702 N N . ALA A 1 345 ? -16.395 -0.634 23.902 1.00 96.44 345 ALA A N 1
ATOM 2703 C CA . ALA A 1 345 ? -15.837 -1.418 22.797 1.00 96.44 345 ALA A CA 1
ATOM 2704 C C . ALA A 1 345 ? -16.831 -1.652 21.650 1.00 96.44 345 ALA A C 1
ATOM 2706 O O . ALA A 1 345 ? -16.473 -1.468 20.494 1.00 96.44 345 ALA A O 1
ATOM 2707 N N . GLU A 1 346 ? -18.092 -1.961 21.949 1.00 94.88 346 GLU A N 1
ATOM 2708 C CA . GLU A 1 346 ? -19.117 -2.252 20.934 1.00 94.88 346 GLU A CA 1
ATOM 2709 C C . GLU A 1 346 ? -19.480 -1.045 20.058 1.00 94.88 346 GLU A C 1
ATOM 2711 O O . GLU A 1 346 ? -19.949 -1.199 18.931 1.00 94.88 346 GLU A O 1
ATOM 2716 N N . ARG A 1 347 ? -19.244 0.177 20.547 1.00 95.69 347 ARG A N 1
ATOM 2717 C CA . ARG A 1 347 ? -19.473 1.403 19.770 1.00 95.69 347 ARG A CA 1
ATOM 2718 C C . ARG A 1 347 ? -18.273 1.806 18.924 1.00 95.69 347 ARG A C 1
ATOM 2720 O O . ARG A 1 347 ? -18.436 2.560 17.963 1.00 95.69 347 ARG A O 1
ATOM 2727 N N . VAL A 1 348 ? -17.084 1.332 19.281 1.00 97.88 348 VAL A N 1
ATOM 2728 C CA . VAL A 1 348 ? -15.818 1.673 18.623 1.00 97.88 348 VAL A CA 1
ATOM 2729 C C . VAL A 1 348 ? -15.406 0.581 17.643 1.00 97.88 348 VAL A C 1
ATOM 2731 O O . VAL A 1 348 ? -15.040 0.884 16.515 1.00 97.88 348 VAL A O 1
ATOM 2734 N N . LEU A 1 349 ? -15.521 -0.689 18.019 1.00 96.88 349 LEU A N 1
ATOM 2735 C CA . LEU A 1 349 ? -15.160 -1.867 17.225 1.00 96.88 349 LEU A CA 1
ATOM 2736 C C . LEU A 1 349 ? -16.397 -2.415 16.502 1.00 96.88 349 LEU A C 1
ATOM 2738 O O . LEU A 1 349 ? -16.879 -3.510 16.780 1.00 96.88 349 LEU A O 1
ATOM 2742 N N . VAL A 1 350 ? -16.945 -1.595 15.605 1.00 94.56 350 VAL A N 1
ATOM 2743 C CA . VAL A 1 350 ? -18.254 -1.827 14.970 1.00 94.56 350 VAL A CA 1
ATOM 2744 C C . VAL A 1 350 ? -18.204 -2.725 13.736 1.00 94.56 350 VAL A C 1
ATOM 2746 O O . VAL A 1 350 ? -19.258 -3.111 13.233 1.00 94.56 350 VAL A O 1
ATOM 2749 N N . PHE A 1 351 ? -17.011 -2.973 13.188 1.00 93.69 351 PHE A N 1
ATOM 2750 C CA . PHE A 1 351 ? -16.841 -3.839 12.025 1.00 93.69 351 PHE A CA 1
ATOM 2751 C C . PHE A 1 351 ? -16.144 -5.131 12.453 1.00 93.69 351 PHE A C 1
ATOM 2753 O O . PHE A 1 351 ? -15.009 -5.084 12.926 1.00 93.69 351 PHE A O 1
ATOM 2760 N N . GLU A 1 352 ? -16.781 -6.262 12.180 1.00 86.19 352 GLU A N 1
ATOM 2761 C CA . GLU A 1 352 ? -16.342 -7.641 12.440 1.00 86.19 352 GLU A CA 1
ATOM 2762 C C . GLU A 1 352 ? -15.996 -8.018 13.884 1.00 86.19 352 GLU A C 1
ATOM 2764 O O . GLU A 1 352 ? -15.771 -7.138 14.744 1.00 86.19 352 GLU A O 1
#

Solvent-accessible surface area (backbone atoms only — not comparable to full-atom values): 20270 Å² total; per-residue (Å²): 137,87,89,85,85,85,81,84,82,82,86,80,87,81,85,83,82,84,88,79,88,80,91,78,84,88,76,85,89,77,89,77,79,85,80,79,80,80,81,68,79,84,74,77,75,81,82,71,79,82,65,93,60,82,76,79,86,72,82,63,44,35,73,96,52,96,48,34,38,67,59,47,38,54,44,56,56,67,42,52,78,71,32,30,41,82,72,47,92,90,52,77,29,25,46,29,40,33,62,72,95,60,39,24,35,35,29,44,24,20,71,93,46,63,59,18,26,38,23,37,30,48,49,31,35,53,36,52,66,42,67,51,39,40,44,56,44,38,33,60,34,80,41,48,49,67,53,56,54,70,28,35,38,78,93,51,46,91,51,28,66,60,60,57,70,41,44,49,67,46,78,56,88,95,43,52,27,27,51,22,21,29,26,51,51,76,77,67,61,36,75,76,60,59,61,41,66,74,42,40,56,50,56,30,44,32,28,28,83,92,34,72,72,51,82,97,45,42,60,41,53,43,38,52,33,50,46,36,54,47,30,41,34,42,49,35,83,65,55,69,46,92,72,46,46,33,21,41,75,85,68,57,42,50,40,56,57,90,36,48,68,25,55,52,75,65,87,47,70,72,58,54,48,55,38,47,61,53,35,66,41,40,50,39,37,39,35,52,48,52,37,32,55,72,70,58,42,73,66,55,53,53,54,46,43,54,69,37,79,51,38,81,84,45,71,66,64,55,72,56,29,50,51,48,34,51,56,34,45,52,51,52,50,56,54,51,50,54,46,26,74,75,65,35,55,76,63,23,39,65,33,110

Mean predicted aligned error: 9.48 Å